Protein AF-A0A3K0PG43-F1 (afdb_monomer)

Mean predicted aligned error: 5.97 Å

Secondary structure (DSSP, 8-state):
-HHHHHHHHHHHHHHTTSS-GGGGGTT-EEEEEEE-TTS-EEEEEEEHHHHTT-TT--S------------HHHHHHSTTHHHHHHHHHHHHT-HHHHHHHHHHHHH--STTHHHHHHHHHHHHHHTT---S-HHHHTTS-HHHHHHHHHHHHTT-HHHHHHHHHHHHHHSGGGTTT----

Organism: Salmonella enterica (NCBI:txid28901)

Structure (mmCIF, N/CA/C/O backbone):
data_AF-A0A3K0PG43-F1
#
_entry.id   AF-A0A3K0PG43-F1
#
loop_
_atom_site.group_PDB
_atom_site.id
_atom_site.type_symbol
_atom_site.label_atom_id
_atom_site.label_alt_id
_atom_site.label_comp_id
_atom_site.label_asym_id
_atom_site.label_entity_id
_atom_site.label_seq_id
_atom_site.pdbx_PDB_ins_code
_atom_site.Cartn_x
_atom_site.Cartn_y
_atom_site.Cartn_z
_atom_site.occupancy
_atom_site.B_iso_or_equiv
_atom_site.auth_seq_id
_atom_site.auth_comp_id
_atom_site.auth_asym_id
_atom_site.auth_atom_id
_atom_site.pdbx_PDB_model_num
ATOM 1 N N . MET A 1 1 ? -6.433 -16.223 1.148 1.00 81.44 1 MET A N 1
ATOM 2 C CA . MET A 1 1 ? -6.537 -15.887 -0.292 1.00 81.44 1 MET A CA 1
ATOM 3 C C . MET A 1 1 ? -5.507 -14.834 -0.707 1.00 81.44 1 MET A C 1
ATOM 5 O O . MET A 1 1 ? -4.691 -15.149 -1.565 1.00 81.44 1 MET A O 1
ATOM 9 N N . TYR A 1 2 ? -5.459 -13.656 -0.064 1.00 90.44 2 TYR A N 1
ATOM 10 C CA . TYR A 1 2 ? -4.508 -12.584 -0.416 1.00 90.44 2 TYR A CA 1
ATOM 11 C C . TYR A 1 2 ? -3.033 -12.988 -0.428 1.00 90.44 2 TYR A C 1
ATOM 13 O O . TYR A 1 2 ? -2.360 -12.718 -1.410 1.00 90.44 2 TYR A O 1
ATOM 21 N N . GLN A 1 3 ? -2.526 -13.668 0.611 1.00 92.31 3 GLN A N 1
ATOM 22 C CA . GLN A 1 3 ? -1.099 -14.019 0.666 1.00 92.31 3 GLN A CA 1
ATOM 23 C C . GLN A 1 3 ? -0.665 -14.871 -0.534 1.00 92.31 3 GLN A C 1
ATOM 25 O O . GLN A 1 3 ? 0.388 -14.643 -1.121 1.00 92.31 3 GLN A O 1
ATOM 30 N N . ARG A 1 4 ? -1.499 -15.843 -0.928 1.00 90.62 4 ARG A N 1
ATOM 31 C CA . ARG A 1 4 ? -1.247 -16.681 -2.106 1.00 90.62 4 ARG A CA 1
ATOM 32 C C . ARG A 1 4 ? -1.271 -15.847 -3.387 1.00 90.62 4 ARG A C 1
ATOM 34 O O . ARG A 1 4 ? -0.338 -15.943 -4.173 1.00 90.62 4 ARG A O 1
ATOM 41 N N . TRP A 1 5 ? -2.292 -15.003 -3.552 1.00 90.81 5 TRP A N 1
ATOM 42 C CA . TRP A 1 5 ? -2.405 -14.086 -4.690 1.00 90.81 5 TRP A CA 1
ATOM 43 C C . TRP A 1 5 ? -1.173 -13.184 -4.825 1.00 90.81 5 TRP A C 1
ATOM 45 O O . TRP A 1 5 ? -0.583 -13.093 -5.902 1.00 90.81 5 TRP A O 1
ATOM 55 N N . LEU A 1 6 ? -0.760 -12.561 -3.720 1.00 93.62 6 LEU A N 1
ATOM 56 C CA . LEU A 1 6 ? 0.386 -11.666 -3.666 1.00 93.62 6 LEU A CA 1
ATOM 57 C C . LEU A 1 6 ? 1.684 -12.411 -3.980 1.00 93.62 6 LEU A C 1
ATOM 59 O O . LEU A 1 6 ? 2.482 -11.935 -4.784 1.00 93.62 6 LEU A O 1
ATOM 63 N N . ASN A 1 7 ? 1.878 -13.606 -3.416 1.00 93.56 7 ASN A N 1
ATOM 64 C CA . ASN A 1 7 ? 3.042 -14.444 -3.702 1.00 93.56 7 ASN A CA 1
ATOM 65 C C . ASN A 1 7 ? 3.140 -14.800 -5.189 1.00 93.56 7 ASN A C 1
ATOM 67 O O . ASN A 1 7 ? 4.222 -14.690 -5.768 1.00 93.56 7 ASN A O 1
ATOM 71 N N . ASP A 1 8 ? 2.030 -15.194 -5.815 1.00 93.62 8 ASP A N 1
ATOM 72 C CA . ASP A 1 8 ? 2.003 -15.556 -7.233 1.00 93.62 8 ASP A CA 1
ATOM 73 C C . ASP A 1 8 ? 2.345 -14.348 -8.124 1.00 93.62 8 ASP A C 1
ATOM 75 O O . ASP A 1 8 ? 3.203 -14.457 -9.004 1.00 93.62 8 ASP A O 1
ATOM 79 N N . HIS A 1 9 ? 1.790 -13.167 -7.837 1.00 92.94 9 HIS A N 1
ATOM 80 C CA . HIS A 1 9 ? 2.106 -11.943 -8.584 1.00 92.94 9 HIS A CA 1
ATOM 81 C C . HIS A 1 9 ? 3.526 -11.433 -8.339 1.00 92.94 9 HIS A C 1
ATOM 83 O O . HIS A 1 9 ? 4.174 -10.961 -9.271 1.00 92.94 9 HIS A O 1
ATOM 89 N N . THR A 1 10 ? 4.054 -11.580 -7.123 1.00 93.50 10 THR A N 1
ATOM 90 C CA . THR A 1 10 ? 5.457 -11.249 -6.821 1.00 93.50 10 THR A CA 1
ATOM 91 C C . THR A 1 10 ? 6.396 -12.124 -7.638 1.00 93.50 10 THR A C 1
ATOM 93 O O . THR A 1 10 ? 7.322 -11.623 -8.270 1.00 93.50 10 THR A O 1
ATOM 96 N N . ARG A 1 11 ? 6.129 -13.436 -7.696 1.00 94.69 11 ARG A N 1
ATOM 97 C CA . ARG A 1 11 ? 6.930 -14.377 -8.491 1.00 94.69 11 ARG A CA 1
ATOM 98 C C . ARG A 1 11 ? 6.916 -14.021 -9.975 1.00 94.69 11 ARG A C 1
ATOM 100 O O . ARG A 1 11 ? 7.959 -14.111 -10.617 1.00 94.69 11 ARG A O 1
ATOM 107 N N . LEU A 1 12 ? 5.766 -13.609 -10.513 1.00 94.25 12 LEU A N 1
ATOM 108 C CA . LEU A 1 12 ? 5.662 -13.142 -11.897 1.00 94.25 12 LEU A CA 1
ATOM 109 C C . LEU A 1 12 ? 6.438 -11.836 -12.116 1.00 94.25 12 LEU A C 1
ATOM 111 O O . LEU A 1 12 ? 7.244 -11.778 -13.039 1.00 94.25 12 LEU A O 1
ATOM 115 N N . ALA A 1 13 ? 6.268 -10.832 -11.250 1.00 91.75 13 ALA A N 1
ATOM 116 C CA . ALA A 1 13 ? 6.983 -9.557 -11.352 1.00 91.75 13 ALA A CA 1
ATOM 117 C C . ALA A 1 13 ? 8.509 -9.745 -11.312 1.00 91.75 13 ALA A C 1
ATOM 119 O O . ALA A 1 13 ? 9.225 -9.154 -12.115 1.00 91.75 13 ALA A O 1
ATOM 120 N N . VAL A 1 14 ? 9.004 -10.630 -10.440 1.00 93.25 14 VAL A N 1
ATOM 121 C CA . VAL A 1 14 ? 10.428 -10.995 -10.382 1.00 93.25 14 VAL A CA 1
ATOM 122 C C . VAL A 1 14 ? 10.880 -11.722 -11.645 1.00 93.25 14 VAL A C 1
ATOM 124 O O . VAL A 1 14 ? 11.952 -11.437 -12.172 1.00 93.25 14 VAL A O 1
ATOM 127 N N . ARG A 1 15 ? 10.075 -12.661 -12.156 1.00 93.62 15 ARG A N 1
ATOM 128 C CA . ARG A 1 15 ? 10.401 -13.416 -13.374 1.00 93.62 15 ARG A CA 1
ATOM 129 C C . ARG A 1 15 ? 10.535 -12.512 -14.601 1.00 93.62 15 ARG A C 1
ATOM 131 O O . ARG A 1 15 ? 11.370 -12.798 -15.451 1.00 93.62 15 ARG A O 1
ATOM 138 N N . TYR A 1 16 ? 9.726 -11.461 -14.685 1.00 91.81 16 TYR A N 1
ATOM 139 C CA . TYR A 1 16 ? 9.749 -10.496 -15.786 1.00 91.81 16 TYR A CA 1
ATOM 140 C C . TYR A 1 16 ? 10.667 -9.292 -15.534 1.00 91.81 16 TYR A C 1
ATOM 142 O O . TYR A 1 16 ? 10.647 -8.351 -16.315 1.00 91.81 16 TYR A O 1
ATOM 150 N N . GLY A 1 17 ? 11.462 -9.297 -14.458 1.00 90.69 17 GLY A N 1
ATOM 151 C CA . GLY A 1 17 ? 12.420 -8.226 -14.167 1.00 90.69 17 GLY A CA 1
ATOM 152 C C . GLY A 1 17 ? 11.803 -6.915 -13.669 1.00 90.69 17 GLY A C 1
ATOM 153 O O . GLY A 1 17 ? 12.538 -5.969 -13.426 1.00 90.69 17 GLY A O 1
ATOM 154 N N . ILE A 1 18 ? 10.485 -6.859 -13.456 1.00 90.19 18 ILE A N 1
ATOM 155 C CA . ILE A 1 18 ? 9.778 -5.682 -12.919 1.00 90.19 18 ILE A CA 1
ATOM 156 C C . ILE A 1 18 ? 10.200 -5.419 -11.465 1.00 90.19 18 ILE A C 1
ATOM 158 O O . ILE A 1 18 ? 10.332 -4.276 -11.038 1.00 90.19 18 ILE A O 1
ATOM 162 N N . SER A 1 19 ? 10.432 -6.494 -10.709 1.00 92.69 19 SER A N 1
ATOM 163 C CA . SER A 1 19 ? 10.719 -6.465 -9.276 1.00 92.69 19 SER A CA 1
ATOM 164 C C . SER A 1 19 ? 11.892 -7.384 -8.921 1.00 92.69 19 SER A C 1
ATOM 166 O O . SER A 1 19 ? 12.324 -8.215 -9.721 1.00 92.69 19 SER A O 1
ATOM 168 N N . THR A 1 20 ? 12.410 -7.274 -7.697 1.00 92.31 20 THR A N 1
ATOM 169 C CA . THR A 1 20 ? 13.477 -8.140 -7.182 1.00 92.31 20 THR A CA 1
ATOM 170 C C . THR A 1 20 ? 12.953 -9.175 -6.186 1.00 92.31 20 THR A C 1
ATOM 172 O O . THR A 1 20 ? 11.905 -9.017 -5.561 1.00 92.31 20 THR A O 1
ATOM 175 N N . ARG A 1 21 ? 13.735 -10.235 -5.945 1.00 91.31 21 ARG A N 1
ATOM 176 C CA . ARG A 1 21 ? 13.401 -11.250 -4.926 1.00 91.31 21 ARG A CA 1
ATOM 177 C C . ARG A 1 21 ? 13.251 -10.670 -3.516 1.00 91.31 21 ARG A C 1
ATOM 179 O O . ARG A 1 21 ? 12.569 -11.276 -2.695 1.00 91.31 21 ARG A O 1
ATOM 186 N N . LYS A 1 22 ? 13.875 -9.523 -3.226 1.00 92.06 22 LYS A N 1
ATOM 187 C CA . LYS A 1 22 ? 13.808 -8.892 -1.902 1.00 92.06 22 LYS A CA 1
ATOM 188 C C . LYS A 1 22 ? 12.400 -8.391 -1.572 1.00 92.06 22 LYS A C 1
ATOM 190 O O . LYS A 1 22 ? 12.020 -8.440 -0.409 1.00 92.06 22 LYS A O 1
ATOM 195 N N . THR A 1 23 ? 11.583 -8.056 -2.575 1.00 91.81 23 THR A N 1
ATOM 196 C CA . THR A 1 23 ? 10.202 -7.570 -2.394 1.00 91.81 23 THR A CA 1
ATOM 197 C C . THR A 1 23 ? 9.312 -8.526 -1.595 1.00 91.81 23 THR A C 1
ATOM 199 O O . THR A 1 23 ? 8.382 -8.084 -0.925 1.00 91.81 23 THR A O 1
ATOM 202 N N . HIS A 1 24 ? 9.628 -9.826 -1.563 1.00 89.88 24 HIS A N 1
ATOM 203 C CA . HIS A 1 24 ? 8.921 -10.795 -0.719 1.00 89.88 24 HIS A CA 1
ATOM 204 C C . HIS A 1 24 ? 8.869 -10.410 0.770 1.00 89.88 24 HIS A C 1
ATOM 206 O O . HIS A 1 24 ? 7.902 -10.758 1.444 1.00 89.88 24 HIS A O 1
ATOM 212 N N . GLN A 1 25 ? 9.857 -9.664 1.278 1.00 89.12 25 GLN A N 1
ATOM 213 C CA . GLN A 1 25 ? 9.881 -9.209 2.672 1.00 89.12 25 GLN A CA 1
ATOM 214 C C . GLN A 1 25 ? 8.739 -8.225 2.988 1.00 89.12 25 GLN A C 1
ATOM 216 O O . GLN A 1 25 ? 8.171 -8.278 4.075 1.00 89.12 25 GLN A O 1
ATOM 221 N N . TRP A 1 26 ? 8.340 -7.393 2.021 1.00 92.62 26 TRP A N 1
ATOM 222 C CA . TRP A 1 26 ? 7.211 -6.457 2.139 1.00 92.62 26 TRP A CA 1
ATOM 223 C C . TRP A 1 26 ? 5.867 -7.102 1.811 1.00 92.62 26 TRP A C 1
ATOM 225 O O . TRP A 1 26 ? 4.813 -6.601 2.190 1.00 92.62 26 TRP A O 1
ATOM 235 N N . HIS A 1 27 ? 5.893 -8.233 1.113 1.00 93.56 27 HIS A N 1
ATOM 236 C CA . HIS A 1 27 ? 4.705 -8.965 0.692 1.00 93.56 27 HIS A CA 1
ATOM 237 C C . HIS A 1 27 ? 4.294 -10.065 1.676 1.00 93.56 27 HIS A C 1
ATOM 239 O O . HIS A 1 27 ? 3.571 -10.988 1.309 1.00 93.56 27 HIS A O 1
ATOM 245 N N . THR A 1 28 ? 4.729 -9.966 2.930 1.00 93.69 28 THR A N 1
ATOM 246 C CA . THR A 1 28 ? 4.212 -10.790 4.025 1.00 93.69 28 THR A CA 1
ATOM 247 C C . THR A 1 28 ? 3.041 -10.063 4.674 1.00 93.69 28 THR A C 1
ATOM 249 O O . THR A 1 28 ? 3.191 -8.949 5.169 1.00 93.69 28 THR A O 1
ATOM 252 N N . LEU A 1 29 ? 1.864 -10.679 4.645 1.00 93.12 29 LEU A N 1
ATOM 253 C CA . LEU A 1 29 ? 0.640 -10.143 5.225 1.00 93.12 29 LEU A CA 1
ATOM 254 C C . LEU A 1 29 ? 0.375 -10.776 6.590 1.00 93.12 29 LEU A C 1
ATOM 256 O O . LEU A 1 29 ? 0.630 -11.959 6.809 1.00 93.12 29 LEU A O 1
ATOM 260 N N . THR A 1 30 ? -0.202 -9.986 7.479 1.00 92.00 30 THR A N 1
ATOM 261 C CA . THR A 1 30 ? -0.681 -10.390 8.800 1.00 92.00 30 THR A CA 1
ATOM 262 C C . THR A 1 30 ? -2.018 -9.707 9.082 1.00 92.00 30 THR A C 1
ATOM 264 O O . THR A 1 30 ? -2.513 -8.942 8.254 1.00 92.00 30 THR A O 1
ATOM 267 N N . THR A 1 31 ? -2.624 -9.984 10.227 1.00 90.56 31 THR A N 1
ATOM 268 C CA . THR A 1 31 ? -3.840 -9.319 10.695 1.00 90.56 31 THR A CA 1
ATOM 269 C C . THR A 1 31 ? -3.555 -8.483 11.933 1.00 90.56 31 THR A C 1
ATOM 271 O O . THR A 1 31 ? -2.713 -8.841 12.752 1.00 90.56 31 THR A O 1
ATOM 274 N N . THR A 1 32 ? -4.261 -7.366 12.074 1.00 88.81 32 THR A N 1
ATOM 275 C CA . THR A 1 32 ? -4.241 -6.538 13.284 1.00 88.81 32 THR A CA 1
ATOM 276 C C . THR A 1 32 ? -5.630 -5.978 13.553 1.00 88.81 32 THR A C 1
ATOM 278 O O . THR A 1 32 ? -6.369 -5.670 12.614 1.00 88.81 32 THR A O 1
ATOM 281 N N . GLY A 1 33 ? -5.985 -5.827 14.826 1.00 88.81 33 GLY A N 1
ATOM 282 C CA . GLY A 1 33 ? -7.155 -5.052 15.225 1.00 88.81 33 GLY A CA 1
ATOM 283 C C . GLY A 1 33 ? -6.913 -3.560 14.997 1.00 88.81 33 GLY A C 1
ATOM 284 O O . GLY A 1 33 ? -5.827 -3.058 15.290 1.00 88.81 33 GLY A O 1
ATOM 285 N N . ILE A 1 34 ? -7.916 -2.859 14.471 1.00 88.50 34 ILE A N 1
ATOM 286 C CA . ILE A 1 34 ? -7.947 -1.399 14.339 1.00 88.50 34 ILE A CA 1
ATOM 287 C C . ILE A 1 34 ? -9.299 -0.869 14.822 1.00 88.50 34 ILE A C 1
ATOM 289 O O . ILE A 1 34 ? -10.312 -1.572 14.771 1.00 88.50 34 ILE A O 1
ATOM 293 N N . THR A 1 35 ? -9.323 0.393 15.241 1.00 88.81 35 THR A N 1
ATOM 294 C CA . THR A 1 35 ? -10.561 1.118 15.543 1.00 88.81 35 THR A CA 1
ATOM 295 C C . THR A 1 35 ? -10.833 2.111 14.422 1.00 88.81 35 THR A C 1
ATOM 297 O O . THR A 1 35 ? -9.977 2.935 14.100 1.00 88.81 35 THR A O 1
ATOM 300 N N . LEU A 1 36 ? -12.012 2.019 13.811 1.00 88.00 36 LEU A N 1
ATOM 301 C CA . LEU A 1 36 ? -12.452 2.935 12.766 1.00 88.00 36 LEU A CA 1
ATOM 302 C C . LEU A 1 36 ? -12.934 4.271 13.343 1.00 88.00 36 LEU A C 1
ATOM 304 O O . LEU A 1 36 ? -13.253 4.365 14.528 1.00 88.00 36 LEU A O 1
ATOM 308 N N . ALA A 1 37 ? -13.020 5.304 12.500 1.00 85.19 37 ALA A N 1
ATOM 309 C CA . ALA A 1 37 ? -13.484 6.636 12.900 1.00 85.19 3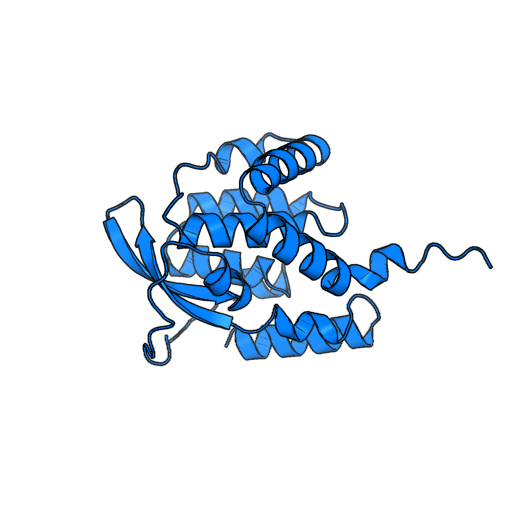7 ALA A CA 1
ATOM 310 C C . ALA A 1 37 ? -14.913 6.638 13.477 1.00 85.19 37 ALA A C 1
ATOM 312 O O . ALA A 1 37 ? -15.248 7.484 14.300 1.00 85.19 37 ALA A O 1
ATOM 313 N N . ASP A 1 38 ? -15.742 5.670 13.080 1.00 84.81 38 ASP A N 1
ATOM 314 C CA . ASP A 1 38 ? -17.092 5.455 13.617 1.00 84.81 38 ASP A CA 1
ATOM 315 C C . ASP A 1 38 ? -17.117 4.653 14.936 1.00 84.81 38 ASP A C 1
ATOM 317 O O . ASP A 1 38 ? -18.187 4.333 15.453 1.00 84.81 38 ASP A O 1
ATOM 321 N N . GLY A 1 39 ? -15.946 4.320 15.488 1.00 85.50 39 GLY A N 1
ATOM 322 C CA . GLY A 1 39 ? -15.782 3.570 16.730 1.00 85.50 39 GLY A CA 1
ATOM 323 C C . GLY A 1 39 ? -15.846 2.048 16.579 1.00 85.50 39 GLY A C 1
ATOM 324 O O . GLY A 1 39 ? -15.642 1.342 17.569 1.00 85.50 39 GLY A O 1
ATOM 325 N N . ARG A 1 40 ? -16.094 1.504 15.377 1.00 88.75 40 ARG A N 1
ATOM 326 C CA . ARG A 1 40 ? -16.092 0.049 15.156 1.00 88.75 40 ARG A CA 1
ATOM 327 C C . ARG A 1 40 ? -14.685 -0.525 15.317 1.00 88.75 40 ARG A C 1
ATOM 329 O O . ARG A 1 40 ? -13.743 -0.056 14.683 1.00 88.75 40 ARG A O 1
ATOM 336 N N . GLN A 1 41 ? -14.558 -1.594 16.101 1.00 89.75 41 GLN A N 1
ATOM 337 C CA . GLN A 1 41 ? -13.347 -2.416 16.129 1.00 89.75 41 GLN A CA 1
ATOM 338 C C . GLN A 1 41 ? -13.427 -3.479 15.037 1.00 89.75 41 GLN A C 1
ATOM 340 O O . GLN A 1 41 ? -14.411 -4.218 14.951 1.00 89.75 41 GLN A O 1
ATOM 345 N N . VAL A 1 42 ? -12.404 -3.546 14.192 1.00 90.06 42 VAL A N 1
ATOM 346 C CA . VAL A 1 42 ? -12.340 -4.484 13.069 1.00 90.06 42 VAL A CA 1
ATOM 347 C C . VAL A 1 42 ? -10.943 -5.079 12.956 1.00 90.06 42 VAL A C 1
ATOM 349 O O . VAL A 1 42 ? -9.949 -4.411 13.224 1.00 90.06 42 VAL A O 1
ATOM 352 N N . THR A 1 43 ? -10.853 -6.325 12.504 1.00 90.69 43 THR A N 1
ATOM 353 C CA . THR A 1 43 ? -9.575 -6.922 12.102 1.00 90.69 43 THR A CA 1
ATOM 354 C C . THR A 1 43 ? -9.286 -6.529 10.654 1.00 90.69 43 THR A C 1
ATOM 356 O O . THR A 1 43 ? -10.133 -6.734 9.778 1.00 90.69 43 THR A O 1
ATOM 359 N N . MET A 1 44 ? -8.102 -5.980 10.389 1.00 90.44 44 MET A N 1
ATOM 360 C CA . MET A 1 44 ? -7.609 -5.599 9.062 1.00 90.44 44 MET A CA 1
ATOM 361 C C . MET A 1 44 ? -6.431 -6.491 8.662 1.00 90.44 44 MET A C 1
ATOM 363 O O . MET A 1 44 ? -5.575 -6.795 9.494 1.00 90.44 44 MET A O 1
ATOM 367 N N . VAL A 1 45 ? -6.367 -6.906 7.395 1.00 92.69 45 VAL A N 1
ATOM 368 C CA . VAL A 1 45 ? -5.146 -7.490 6.826 1.00 92.69 45 VAL A CA 1
ATOM 369 C C . VAL A 1 45 ? -4.163 -6.358 6.545 1.00 92.69 45 VAL A C 1
ATOM 371 O O . VAL A 1 45 ? -4.570 -5.319 6.043 1.00 92.69 45 VAL A O 1
ATOM 374 N N . VAL A 1 46 ? -2.882 -6.533 6.862 1.00 92.31 46 VAL A N 1
ATOM 375 C CA . VAL A 1 46 ? -1.838 -5.507 6.710 1.00 92.31 46 VAL A CA 1
ATOM 376 C C . VAL A 1 46 ? -0.499 -6.130 6.296 1.00 92.31 46 VAL A C 1
ATOM 378 O O . VAL A 1 46 ? -0.235 -7.278 6.660 1.00 92.31 46 VAL A O 1
ATOM 381 N N . PRO A 1 47 ? 0.389 -5.416 5.581 1.00 94.50 47 PRO A N 1
ATOM 382 C CA . PRO A 1 47 ? 1.780 -5.810 5.423 1.00 94.50 47 PRO A CA 1
ATOM 383 C C . PRO A 1 47 ? 2.472 -5.802 6.783 1.00 94.50 47 PRO A C 1
ATOM 385 O O . PRO A 1 47 ? 2.427 -4.809 7.512 1.00 94.50 47 PRO A O 1
ATOM 388 N N . SER A 1 48 ? 3.153 -6.892 7.127 1.00 92.25 48 SER A N 1
ATOM 389 C CA . SER A 1 48 ? 3.830 -7.030 8.419 1.00 92.25 48 SER A CA 1
ATOM 390 C C . SER A 1 48 ? 4.905 -5.962 8.639 1.00 92.25 48 SER A C 1
ATOM 392 O O . SER A 1 48 ? 5.147 -5.564 9.775 1.00 92.25 48 SER A O 1
ATOM 394 N N . CYS A 1 49 ? 5.518 -5.455 7.564 1.00 91.69 49 CYS A N 1
ATOM 395 C CA . CYS A 1 49 ? 6.506 -4.377 7.625 1.00 91.69 49 CYS A CA 1
ATOM 396 C C . CYS A 1 49 ? 5.941 -3.050 8.158 1.00 91.69 49 CYS A C 1
ATOM 398 O O . CYS A 1 49 ? 6.708 -2.226 8.645 1.00 91.69 49 CYS A O 1
ATOM 400 N N . LEU A 1 50 ? 4.622 -2.832 8.098 1.00 92.50 50 LEU A N 1
ATOM 401 C CA . LEU A 1 50 ? 4.002 -1.628 8.654 1.00 92.50 50 LEU A CA 1
ATOM 402 C C . LEU A 1 50 ? 3.805 -1.721 10.166 1.00 92.50 50 LEU A C 1
ATOM 404 O O . LEU A 1 50 ? 3.761 -0.690 10.837 1.00 92.50 50 LEU A O 1
ATOM 408 N N . LEU A 1 51 ? 3.714 -2.933 10.721 1.00 89.50 51 LEU A N 1
ATOM 409 C CA . LEU A 1 51 ? 3.511 -3.115 12.157 1.00 89.50 51 LEU A CA 1
ATOM 410 C C . LEU A 1 51 ? 4.735 -2.695 12.971 1.00 89.50 51 LEU A C 1
ATOM 412 O O . LEU A 1 51 ? 4.580 -2.087 14.023 1.00 89.50 51 LEU A O 1
ATOM 416 N N . SER A 1 52 ? 5.947 -2.944 12.469 1.00 85.06 52 SER A N 1
ATOM 417 C CA . SER A 1 52 ? 7.191 -2.572 13.161 1.00 85.06 52 SER A CA 1
ATOM 418 C C . SER A 1 52 ? 7.403 -1.060 13.284 1.00 85.06 52 SER A C 1
ATOM 420 O O . SER A 1 52 ? 8.184 -0.616 14.123 1.00 85.06 52 SER A O 1
ATOM 422 N N . VAL A 1 53 ? 6.716 -0.269 12.457 1.00 88.75 53 VAL A N 1
ATOM 423 C CA . VAL A 1 53 ? 6.806 1.199 12.442 1.00 88.75 53 VAL A CA 1
ATOM 424 C C . VAL A 1 53 ? 5.533 1.879 12.956 1.00 88.75 53 VAL A C 1
ATOM 426 O O . VAL A 1 53 ? 5.476 3.110 13.008 1.00 88.75 53 VAL A O 1
ATOM 429 N N . SER A 1 54 ? 4.516 1.100 13.341 1.00 85.06 54 SER A N 1
ATOM 430 C CA . SER A 1 54 ? 3.229 1.603 13.830 1.00 85.06 54 SER A CA 1
ATOM 431 C C . SER A 1 54 ? 3.207 1.658 15.362 1.00 85.06 54 SER A C 1
ATOM 433 O O . SER A 1 54 ? 3.190 0.611 16.005 1.00 85.06 54 SER A O 1
ATOM 435 N N . PRO A 1 55 ? 3.161 2.853 15.980 1.00 75.44 55 PRO A N 1
ATOM 436 C CA . PRO A 1 55 ? 3.206 2.996 17.439 1.00 75.44 55 PRO A CA 1
ATOM 437 C C . PRO A 1 55 ? 1.961 2.466 18.168 1.00 75.44 55 PRO A C 1
ATOM 439 O O . PRO A 1 55 ? 1.997 2.266 19.379 1.00 75.44 55 PRO A O 1
ATOM 442 N N . THR A 1 56 ? 0.847 2.279 17.458 1.00 70.12 56 THR A N 1
ATOM 443 C CA . THR A 1 56 ? -0.458 1.923 18.043 1.00 70.12 56 THR A CA 1
ATOM 444 C C . THR A 1 56 ? -0.712 0.418 18.132 1.00 70.12 56 THR A C 1
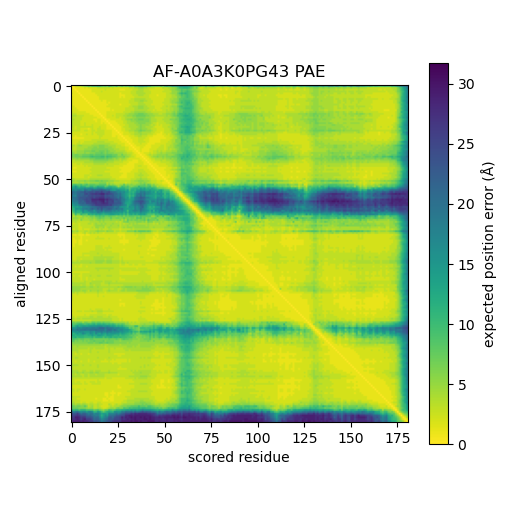ATOM 446 O O . THR A 1 56 ? -1.626 -0.003 18.843 1.00 70.12 56 THR A O 1
ATOM 449 N N . VAL A 1 57 ? 0.094 -0.406 17.456 1.00 65.88 57 VAL A N 1
ATOM 450 C CA . VAL A 1 57 ? -0.148 -1.850 17.363 1.00 65.88 57 VAL A CA 1
ATOM 451 C C . VAL A 1 57 ? 0.542 -2.575 18.516 1.00 65.88 57 VAL A C 1
ATOM 453 O O . VAL A 1 57 ? 1.767 -2.649 18.587 1.00 65.88 57 VAL A O 1
ATOM 456 N N . ARG A 1 58 ? -0.255 -3.124 19.439 1.00 53.09 58 ARG A N 1
ATOM 457 C CA . ARG A 1 58 ? 0.216 -3.986 20.533 1.00 53.09 58 ARG A CA 1
ATOM 458 C C . ARG A 1 58 ? 0.221 -5.441 20.082 1.00 53.09 58 ARG A C 1
ATOM 460 O O . ARG A 1 58 ? -0.808 -6.087 20.195 1.00 53.09 58 ARG A O 1
ATOM 467 N N . GLU A 1 59 ? 1.388 -5.901 19.632 1.00 53.84 59 GLU A N 1
ATOM 468 C CA . GLU A 1 59 ? 1.716 -7.267 19.186 1.00 53.84 59 GLU A CA 1
ATOM 469 C C . GLU A 1 59 ? 0.783 -7.874 18.111 1.00 53.84 59 GLU A C 1
ATOM 471 O O . GLU A 1 59 ? -0.424 -7.645 18.091 1.00 53.84 59 GLU A O 1
ATOM 476 N N . PRO A 1 60 ? 1.313 -8.666 17.163 1.00 51.72 60 PRO A N 1
ATOM 477 C CA . PRO A 1 60 ? 0.471 -9.377 16.211 1.00 51.72 60 PRO A CA 1
ATOM 478 C C . PRO A 1 60 ? -0.368 -10.413 16.971 1.00 51.72 60 PRO A C 1
ATOM 480 O O . PRO A 1 60 ? 0.119 -11.481 17.340 1.00 51.72 60 PRO A O 1
ATOM 483 N N . GLY A 1 61 ? -1.634 -10.089 17.231 1.00 47.03 61 GLY A N 1
ATOM 484 C CA . GLY A 1 61 ? -2.584 -11.040 17.786 1.00 47.03 61 GLY A CA 1
ATOM 485 C C . GLY A 1 61 ? -2.669 -12.259 16.873 1.00 47.03 61 GLY A C 1
ATOM 486 O O . GLY A 1 61 ? -2.874 -12.123 15.666 1.00 47.03 61 GLY A O 1
ATOM 487 N N . ASN A 1 62 ? -2.522 -13.454 17.451 1.00 47.31 62 ASN A N 1
ATOM 488 C CA . ASN A 1 62 ? -2.824 -14.739 16.814 1.00 47.31 62 ASN A CA 1
ATOM 489 C C . ASN A 1 62 ? -4.350 -14.877 16.631 1.00 47.31 62 ASN A C 1
ATOM 491 O O . ASN A 1 62 ? -4.983 -15.797 17.147 1.00 47.31 62 ASN A O 1
ATOM 495 N N . GLU A 1 63 ? -4.965 -13.886 15.990 1.00 48.47 63 GLU A N 1
ATOM 496 C CA . GLU A 1 63 ? -6.384 -13.860 15.691 1.00 48.47 63 GLU A CA 1
ATOM 497 C C . GLU A 1 63 ? -6.599 -14.739 14.466 1.00 48.47 63 GLU A C 1
ATOM 499 O O . GLU A 1 63 ? -5.974 -14.553 13.421 1.00 48.47 63 GLU A O 1
ATOM 504 N N . GLY A 1 64 ? -7.416 -15.774 14.659 1.00 48.25 64 GLY A N 1
ATOM 505 C CA . GLY A 1 64 ? -7.594 -16.875 13.726 1.00 48.25 64 GLY A CA 1
ATOM 506 C C . GLY A 1 64 ? -7.892 -16.437 12.296 1.00 48.25 64 GLY A C 1
ATOM 507 O O . GLY A 1 64 ? -8.309 -15.316 12.027 1.00 48.25 64 GLY A O 1
ATOM 508 N N . THR A 1 65 ? -7.692 -17.376 11.370 1.00 46.09 65 THR A N 1
ATOM 509 C CA . THR A 1 65 ? -7.950 -17.242 9.933 1.00 46.09 65 THR A CA 1
ATOM 510 C C . THR A 1 65 ? -9.199 -16.413 9.643 1.00 46.09 65 THR A C 1
ATOM 512 O O . THR A 1 65 ? -10.317 -16.930 9.657 1.00 46.09 65 THR A O 1
ATOM 515 N N . VAL A 1 66 ? -9.006 -15.125 9.348 1.00 52.59 66 VAL A N 1
ATOM 516 C CA . VAL A 1 66 ? -10.074 -14.272 8.836 1.00 52.59 66 VAL A CA 1
ATOM 517 C C . VAL A 1 66 ? -10.520 -14.904 7.522 1.00 52.59 66 VAL A C 1
ATOM 519 O O . VAL A 1 66 ? -9.716 -15.100 6.604 1.00 52.59 66 VAL A O 1
ATOM 522 N N . SER A 1 67 ? -11.801 -15.263 7.434 1.00 51.12 67 SER A N 1
ATOM 523 C CA . SER A 1 67 ? -12.416 -15.692 6.180 1.00 51.12 67 SER A CA 1
ATOM 524 C C . SER A 1 67 ? -12.545 -14.473 5.271 1.00 51.12 67 SER A C 1
ATOM 526 O O . SER A 1 67 ? -13.586 -13.827 5.189 1.00 51.12 67 SER A O 1
ATOM 528 N N . VAL A 1 68 ? -11.436 -14.117 4.633 1.00 62.12 68 VAL A N 1
ATOM 529 C CA . VAL A 1 68 ? -11.351 -13.001 3.700 1.00 62.12 68 VAL A CA 1
ATOM 530 C C . VAL A 1 68 ? -11.963 -13.442 2.372 1.00 62.12 68 VAL A C 1
ATOM 532 O O . VAL A 1 68 ? -11.305 -14.106 1.566 1.00 62.12 68 VAL A O 1
ATOM 535 N N . LEU A 1 69 ? -13.217 -13.058 2.136 1.00 65.56 69 LEU A N 1
ATOM 536 C CA . LEU A 1 69 ? -13.754 -12.943 0.782 1.00 65.56 69 LEU A CA 1
ATOM 537 C C . LEU A 1 69 ? -13.085 -11.729 0.137 1.00 65.56 69 LEU A C 1
ATOM 539 O O . LEU A 1 69 ? -13.431 -10.590 0.432 1.00 65.56 69 LEU A O 1
ATOM 543 N N . ALA A 1 70 ? -12.056 -11.995 -0.664 1.00 75.75 70 ALA A N 1
ATOM 544 C CA . ALA A 1 70 ? -11.349 -10.972 -1.416 1.00 75.75 70 ALA A CA 1
ATOM 545 C C . ALA A 1 70 ? -12.198 -10.496 -2.599 1.00 75.75 70 ALA A C 1
ATOM 547 O O . ALA A 1 70 ? -12.769 -11.325 -3.313 1.00 75.75 70 ALA A O 1
ATOM 548 N N . ASP A 1 71 ? -12.204 -9.190 -2.855 1.00 83.88 71 ASP A N 1
ATOM 549 C CA . ASP A 1 71 ? -12.740 -8.641 -4.089 1.00 83.88 71 ASP A CA 1
ATOM 550 C C . ASP A 1 71 ? -11.793 -8.956 -5.254 1.00 83.88 71 ASP A C 1
ATOM 552 O O . ASP A 1 71 ? -10.654 -8.488 -5.335 1.00 83.88 71 ASP A O 1
ATOM 556 N N . ILE A 1 72 ? -12.254 -9.812 -6.164 1.00 84.06 72 ILE A N 1
ATOM 557 C CA . ILE A 1 72 ? -11.434 -10.290 -7.281 1.00 84.06 72 ILE A CA 1
ATOM 558 C C . ILE A 1 72 ? -11.220 -9.175 -8.317 1.00 84.06 72 ILE A C 1
ATOM 560 O O . ILE A 1 72 ? -10.199 -9.187 -9.009 1.00 84.06 72 ILE A O 1
ATOM 564 N N . SER A 1 73 ? -12.139 -8.211 -8.434 1.00 83.62 73 SER A N 1
ATOM 565 C CA . SER A 1 73 ? -12.008 -7.067 -9.347 1.00 83.62 73 SER A CA 1
ATOM 566 C C . SER A 1 73 ? -10.819 -6.187 -8.980 1.00 83.62 73 SER A C 1
ATOM 568 O O . SER A 1 73 ? -9.946 -5.989 -9.828 1.00 83.62 73 SER A O 1
ATOM 570 N N . SER A 1 74 ? -10.728 -5.736 -7.725 1.00 85.88 74 SER A N 1
ATOM 571 C CA . SER A 1 74 ? -9.615 -4.917 -7.236 1.00 85.88 74 SER A CA 1
ATOM 572 C C . SER A 1 74 ? -8.280 -5.637 -7.403 1.00 85.88 74 SER A C 1
ATOM 574 O O . SER A 1 74 ? -7.311 -5.051 -7.886 1.00 85.88 74 SER A O 1
ATOM 576 N N . LEU A 1 75 ? -8.237 -6.931 -7.069 1.00 87.75 75 LEU A N 1
ATOM 577 C CA . LEU A 1 75 ? -7.028 -7.742 -7.206 1.00 87.75 75 LEU A CA 1
ATOM 578 C C . LEU A 1 75 ? -6.576 -7.885 -8.665 1.00 87.75 75 LEU A C 1
ATOM 580 O O . LEU A 1 75 ? -5.379 -7.848 -8.937 1.00 87.75 75 LEU A O 1
ATOM 584 N N . ARG A 1 76 ? -7.508 -8.032 -9.614 1.00 87.06 76 ARG A N 1
ATOM 585 C CA . ARG A 1 76 ? -7.180 -8.108 -11.047 1.00 87.06 76 ARG A CA 1
ATOM 586 C C . ARG A 1 76 ? -6.728 -6.768 -11.617 1.00 87.06 76 ARG A C 1
ATOM 588 O O . ARG A 1 76 ? -5.814 -6.756 -12.435 1.00 87.06 76 ARG A O 1
ATOM 595 N N . ALA A 1 77 ? -7.361 -5.669 -11.209 1.00 88.75 77 ALA A N 1
ATOM 596 C CA . ALA A 1 77 ? -6.988 -4.328 -11.653 1.00 88.75 77 ALA A CA 1
ATOM 597 C C . ALA A 1 77 ? -5.613 -3.911 -11.105 1.00 88.75 77 ALA A C 1
ATOM 599 O O . ALA A 1 77 ? -4.829 -3.278 -11.813 1.00 88.75 77 ALA A O 1
ATOM 600 N N . TYR A 1 78 ? -5.300 -4.320 -9.871 1.00 91.00 78 TYR A N 1
ATOM 601 C CA . TYR A 1 78 ? -4.076 -3.955 -9.167 1.00 91.00 78 TYR A CA 1
ATOM 602 C C . TYR A 1 78 ? -3.434 -5.189 -8.499 1.00 91.00 78 TYR A C 1
ATOM 604 O O . TYR A 1 78 ? -3.728 -5.507 -7.348 1.00 91.00 78 TYR A O 1
ATOM 612 N N . PRO A 1 79 ? -2.516 -5.893 -9.184 1.00 83.06 79 PRO A N 1
ATOM 613 C CA . PRO A 1 79 ? -2.082 -7.242 -8.797 1.00 83.06 79 PRO A CA 1
ATOM 614 C C . PRO A 1 79 ? -1.244 -7.362 -7.511 1.00 83.06 79 PRO A C 1
ATOM 616 O O . PRO A 1 79 ? -0.967 -8.481 -7.075 1.00 83.06 79 PRO A O 1
ATOM 619 N N . GLN A 1 80 ? -0.818 -6.253 -6.904 1.00 91.88 80 GLN A N 1
ATOM 620 C CA . GLN A 1 80 ? 0.033 -6.240 -5.705 1.00 91.88 80 GLN A CA 1
ATOM 621 C C . GLN A 1 80 ? -0.684 -5.614 -4.494 1.00 91.88 80 GLN A C 1
ATOM 623 O O . GLN A 1 80 ? -1.912 -5.646 -4.408 1.00 91.88 80 GLN A O 1
ATOM 628 N N . LEU A 1 81 ? 0.071 -5.051 -3.541 1.00 95.56 81 LEU A N 1
ATOM 629 C CA . LEU A 1 81 ? -0.466 -4.383 -2.351 1.00 95.56 81 LEU A CA 1
ATOM 630 C C . LEU A 1 81 ? -1.601 -3.378 -2.636 1.00 95.56 81 LEU A C 1
ATOM 632 O O . LEU A 1 81 ? -2.554 -3.389 -1.855 1.00 95.56 81 LEU A O 1
ATOM 636 N N . PRO A 1 82 ? -1.590 -2.582 -3.730 1.00 95.38 82 PRO A N 1
ATOM 637 C CA . PRO A 1 82 ? -2.672 -1.631 -3.986 1.00 95.38 82 PRO A CA 1
ATOM 638 C C . PRO A 1 82 ? -4.048 -2.303 -4.130 1.00 95.38 82 PRO A C 1
ATOM 640 O O . PRO A 1 82 ? -5.028 -1.824 -3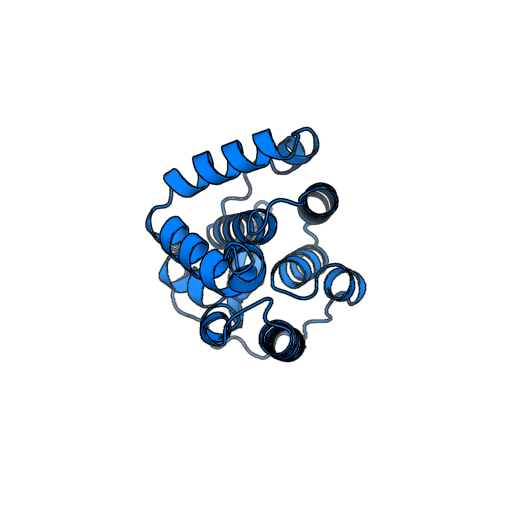.564 1.00 95.38 82 PRO A O 1
ATOM 643 N N . GLY A 1 83 ? -4.142 -3.451 -4.812 1.00 94.81 83 GLY A N 1
ATOM 644 C CA . GLY A 1 83 ? -5.420 -4.158 -4.969 1.00 94.81 83 GLY A CA 1
ATOM 645 C C . GLY A 1 83 ? -5.885 -4.852 -3.699 1.00 94.81 83 GLY A C 1
ATOM 646 O O . GLY A 1 83 ? -7.086 -4.973 -3.470 1.00 94.81 83 GLY A O 1
ATOM 647 N N . ILE A 1 84 ? -4.948 -5.275 -2.846 1.00 95.44 84 ILE A N 1
ATOM 648 C CA . ILE A 1 84 ? -5.282 -5.838 -1.533 1.00 95.44 84 ILE A CA 1
ATOM 649 C C . ILE A 1 84 ? -5.837 -4.742 -0.627 1.00 95.44 84 ILE A C 1
ATOM 651 O O . ILE A 1 84 ? -6.852 -4.974 0.019 1.00 95.44 84 ILE A O 1
ATOM 655 N N . LEU A 1 85 ? -5.235 -3.548 -0.624 1.00 95.25 85 LEU A N 1
ATOM 656 C CA . LEU A 1 85 ? -5.756 -2.402 0.121 1.00 95.25 85 LEU A CA 1
ATOM 657 C C . LEU A 1 85 ? -7.178 -2.034 -0.333 1.00 95.25 85 LEU A C 1
ATOM 659 O O . LEU A 1 85 ? -8.053 -1.861 0.512 1.00 95.25 85 LEU A O 1
ATOM 663 N N . LEU A 1 86 ? -7.436 -1.965 -1.644 1.00 94.81 86 LEU A N 1
ATOM 664 C CA . LEU A 1 86 ? -8.780 -1.690 -2.174 1.00 94.81 86 LEU A CA 1
ATOM 665 C C . LEU A 1 86 ? -9.791 -2.773 -1.772 1.00 94.81 86 LEU A C 1
ATOM 667 O O . LEU A 1 86 ? -10.873 -2.460 -1.280 1.00 94.81 86 LEU A O 1
ATOM 671 N N . SER A 1 87 ? -9.412 -4.046 -1.891 1.00 94.25 87 SER A N 1
ATOM 672 C CA . SER A 1 87 ? -10.246 -5.170 -1.456 1.00 94.25 87 SER A CA 1
ATOM 673 C C . SER A 1 87 ? -10.528 -5.130 0.055 1.00 94.25 87 SER A C 1
ATOM 675 O O . SER A 1 87 ? -11.633 -5.446 0.496 1.00 94.25 87 SER A O 1
ATOM 677 N N . GLU A 1 88 ? -9.559 -4.698 0.867 1.00 93.38 88 GLU A N 1
ATOM 678 C CA . GLU A 1 88 ? -9.761 -4.467 2.300 1.00 93.38 88 GLU A CA 1
ATOM 679 C C . GLU A 1 88 ? -10.698 -3.290 2.580 1.00 93.38 88 GLU A C 1
ATOM 681 O O . GLU A 1 88 ? -11.522 -3.390 3.490 1.00 93.38 88 GLU A O 1
ATOM 686 N N . CYS A 1 89 ? -10.640 -2.217 1.787 1.00 92.56 89 CYS A N 1
ATOM 687 C CA . CYS A 1 89 ? -11.587 -1.108 1.900 1.00 92.56 89 CYS A CA 1
ATOM 688 C C . CYS A 1 89 ? -13.024 -1.589 1.656 1.00 92.56 89 CYS A C 1
ATOM 690 O O . CYS A 1 89 ? -13.901 -1.291 2.465 1.00 92.56 89 CYS A O 1
ATOM 692 N N . ILE A 1 90 ? -13.255 -2.411 0.626 1.00 92.00 90 ILE A N 1
ATOM 693 C CA . ILE A 1 90 ? -14.571 -3.019 0.357 1.00 92.00 90 ILE A CA 1
ATOM 694 C C . ILE A 1 90 ? -15.008 -3.899 1.535 1.00 92.00 90 ILE A C 1
ATOM 696 O O . ILE A 1 90 ? -16.111 -3.746 2.065 1.00 92.00 90 ILE A O 1
ATOM 700 N N . ARG A 1 91 ? -14.134 -4.803 2.000 1.00 92.06 91 ARG A N 1
ATOM 701 C CA . ARG A 1 91 ? -14.448 -5.727 3.103 1.00 92.06 91 ARG A CA 1
ATOM 702 C C . ARG A 1 91 ? -14.826 -4.991 4.392 1.00 92.06 91 ARG A C 1
ATOM 704 O O . ARG A 1 91 ? -15.707 -5.446 5.122 1.00 92.06 91 ARG A O 1
ATOM 711 N N . LEU A 1 92 ? -14.160 -3.873 4.677 1.00 90.69 92 LEU A N 1
ATOM 712 C CA . LEU A 1 92 ? -14.383 -3.055 5.871 1.00 90.69 92 LEU A CA 1
ATOM 713 C C . LEU A 1 92 ? -15.479 -1.989 5.699 1.00 90.69 92 LEU A C 1
ATOM 715 O O . LEU A 1 92 ? -15.835 -1.329 6.680 1.00 90.69 92 LEU A O 1
ATOM 719 N N . ARG A 1 93 ? -16.068 -1.873 4.498 1.00 90.81 93 ARG A N 1
ATOM 720 C CA . ARG A 1 93 ? -17.057 -0.845 4.126 1.00 90.81 93 ARG A CA 1
ATOM 721 C C . ARG A 1 93 ? -16.507 0.575 4.277 1.00 90.81 93 ARG A C 1
ATOM 723 O O . ARG A 1 93 ? -17.112 1.429 4.920 1.00 90.81 93 ARG A O 1
ATOM 730 N N . LEU A 1 94 ? -15.314 0.793 3.734 1.00 90.00 94 LEU A N 1
ATOM 731 C CA . LEU A 1 94 ? -14.640 2.087 3.636 1.00 90.00 94 LEU A CA 1
ATOM 732 C C . LEU A 1 94 ? -14.828 2.660 2.223 1.00 90.00 94 LEU A C 1
ATOM 734 O O . LEU A 1 94 ? -13.854 2.979 1.544 1.00 90.00 94 LEU A O 1
ATOM 738 N N . ASP A 1 95 ? -16.079 2.759 1.773 1.00 89.06 95 ASP A N 1
ATOM 739 C CA . ASP A 1 95 ? -16.429 3.021 0.367 1.00 89.06 95 ASP A CA 1
ATOM 740 C C . ASP A 1 95 ? -15.826 4.340 -0.148 1.00 89.06 95 ASP A C 1
ATOM 742 O O . ASP A 1 95 ? -15.185 4.376 -1.193 1.00 89.06 95 ASP A O 1
ATOM 746 N N . GLY A 1 96 ? -15.894 5.413 0.648 1.00 87.88 96 GLY A N 1
ATOM 747 C CA . GLY A 1 96 ? -15.306 6.702 0.264 1.00 87.88 96 GLY A CA 1
ATOM 748 C C . GLY A 1 96 ? -13.777 6.681 0.119 1.00 87.88 96 GLY A C 1
ATOM 749 O O . GLY A 1 96 ? -13.231 7.435 -0.685 1.00 87.88 96 GLY A O 1
ATOM 750 N N . LEU A 1 97 ? -13.080 5.822 0.873 1.00 90.06 97 LEU A N 1
ATOM 751 C CA . LEU A 1 97 ? -11.636 5.627 0.714 1.00 90.06 97 LEU A CA 1
ATOM 752 C C . LEU A 1 97 ? -11.338 4.759 -0.509 1.00 90.06 97 LEU A C 1
ATOM 754 O O . LEU A 1 97 ? -10.423 5.081 -1.263 1.00 90.06 97 LEU A O 1
ATOM 758 N N . HIS A 1 98 ? -12.113 3.689 -0.706 1.00 92.19 98 HIS A N 1
ATOM 759 C CA . HIS A 1 98 ? -12.014 2.836 -1.885 1.00 92.19 98 HIS A CA 1
ATOM 760 C C . HIS A 1 98 ? -12.123 3.669 -3.167 1.00 92.19 98 HIS A C 1
ATOM 762 O O . HIS A 1 98 ? -11.199 3.657 -3.977 1.00 92.19 98 HIS A O 1
ATOM 768 N N . ASP A 1 99 ? -13.201 4.440 -3.307 1.00 91.06 99 ASP A N 1
ATOM 769 C CA . ASP A 1 99 ? -13.495 5.193 -4.527 1.00 91.06 99 ASP A CA 1
ATOM 770 C C . ASP A 1 99 ? -12.433 6.266 -4.793 1.00 91.06 99 ASP A C 1
ATOM 772 O O . ASP A 1 99 ? -11.960 6.426 -5.921 1.00 91.06 99 ASP A O 1
ATOM 776 N N . GLY A 1 100 ? -11.992 6.958 -3.735 1.00 92.06 100 GLY A N 1
ATOM 777 C CA . GLY A 1 100 ? -10.920 7.946 -3.827 1.00 92.06 100 GLY A CA 1
ATOM 778 C C . GLY A 1 100 ? -9.593 7.330 -4.278 1.00 92.06 100 GLY A C 1
ATOM 779 O O . GLY A 1 100 ? -8.957 7.838 -5.203 1.00 92.06 100 GLY A O 1
ATOM 780 N N . LEU A 1 101 ? -9.184 6.213 -3.669 1.00 93.31 101 LEU A N 1
ATOM 781 C CA . LEU A 1 101 ? -7.946 5.523 -4.036 1.00 93.31 101 LEU A CA 1
ATOM 782 C C . LEU A 1 101 ? -8.015 4.914 -5.429 1.00 93.31 101 LEU A C 1
ATOM 784 O O . LEU A 1 101 ? -7.052 5.035 -6.183 1.00 93.31 101 LEU A O 1
ATOM 788 N N . GLU A 1 102 ? -9.133 4.290 -5.796 1.00 93.75 102 GLU A N 1
ATOM 789 C CA . GLU A 1 102 ? -9.308 3.720 -7.126 1.00 93.75 102 GLU A CA 1
ATOM 790 C C . GLU A 1 102 ? -9.193 4.811 -8.194 1.00 93.75 102 GLU A C 1
ATOM 792 O O . GLU A 1 102 ? -8.468 4.637 -9.178 1.00 93.75 102 GLU A O 1
ATOM 797 N N . GLN A 1 103 ? -9.845 5.958 -7.990 1.00 93.31 103 GLN A N 1
ATOM 798 C CA . GLN A 1 103 ? -9.768 7.073 -8.925 1.00 93.31 103 GLN A CA 1
ATOM 799 C C . GLN A 1 103 ? -8.342 7.618 -9.050 1.00 93.31 103 GLN A C 1
ATOM 801 O O . GLN A 1 103 ? -7.877 7.822 -10.174 1.00 93.31 103 GLN A O 1
ATOM 806 N N . VAL A 1 104 ? -7.633 7.788 -7.929 1.00 94.25 104 VAL A N 1
ATOM 807 C CA . VAL A 1 104 ? -6.233 8.235 -7.932 1.00 94.25 104 VAL A CA 1
ATOM 808 C C . VAL A 1 104 ? -5.340 7.224 -8.653 1.00 94.25 104 VAL A C 1
ATOM 810 O O . VAL A 1 104 ? -4.645 7.563 -9.611 1.00 94.25 104 VAL A O 1
ATOM 813 N N . PHE A 1 105 ? -5.412 5.944 -8.285 1.00 94.94 105 PHE A N 1
ATOM 814 C CA . PHE A 1 105 ? -4.561 4.889 -8.840 1.00 94.94 105 PHE A CA 1
ATOM 815 C C . PHE A 1 105 ? -4.666 4.731 -10.360 1.00 94.94 105 PHE A C 1
ATOM 817 O O . PHE A 1 105 ? -3.681 4.314 -10.984 1.00 94.94 105 PHE A O 1
ATOM 824 N N . ARG A 1 106 ? -5.817 5.072 -10.957 1.00 93.12 106 ARG A N 1
ATOM 825 C CA . ARG A 1 106 ? -6.052 4.999 -12.408 1.00 93.12 106 ARG A CA 1
ATOM 826 C C . ARG A 1 106 ? -5.176 5.951 -13.216 1.00 93.12 106 ARG A C 1
ATOM 828 O O . ARG A 1 106 ? -4.824 5.606 -14.347 1.00 93.12 106 ARG A O 1
ATOM 835 N N . TYR A 1 107 ? -4.853 7.128 -12.679 1.00 93.50 107 TYR A N 1
ATOM 836 C CA . TYR A 1 107 ? -4.049 8.120 -13.399 1.00 93.50 107 TYR A CA 1
ATOM 837 C C . TYR A 1 107 ? -2.589 8.187 -12.948 1.00 93.50 107 TYR A C 1
ATOM 839 O O . TYR A 1 107 ? -1.797 8.767 -13.681 1.00 93.50 107 TYR A O 1
ATOM 847 N N . LEU A 1 108 ? -2.209 7.559 -11.828 1.00 94.19 108 LEU A N 1
ATOM 848 C CA . LEU A 1 108 ? -0.799 7.453 -11.433 1.00 94.19 108 LEU A CA 1
ATOM 849 C C . LEU A 1 108 ? -0.010 6.545 -12.397 1.00 94.19 108 LEU A C 1
ATOM 851 O O . LEU A 1 108 ? -0.331 5.364 -12.585 1.00 94.19 108 LEU A O 1
ATOM 855 N N . ARG A 1 109 ? 1.031 7.113 -13.001 1.00 91.19 109 ARG A N 1
ATOM 856 C CA . ARG A 1 109 ? 1.990 6.517 -13.939 1.00 91.19 109 ARG A CA 1
ATOM 857 C C . ARG A 1 109 ? 3.423 6.546 -13.414 1.00 91.19 109 ARG A C 1
ATOM 859 O O . ARG A 1 109 ? 4.203 5.693 -13.828 1.00 91.19 109 ARG A O 1
ATOM 866 N N . GLU A 1 110 ? 3.759 7.482 -12.531 1.00 92.06 110 GLU A N 1
ATOM 867 C CA . GLU A 1 110 ? 5.069 7.597 -11.898 1.00 92.06 110 GLU A CA 1
ATOM 868 C C . GLU A 1 110 ? 5.415 6.284 -11.166 1.00 92.06 110 GLU A C 1
ATOM 870 O O . GLU A 1 110 ? 4.648 5.846 -10.295 1.00 92.06 110 GLU A O 1
ATOM 875 N N . PRO A 1 111 ? 6.542 5.628 -11.511 1.00 90.12 111 PRO A N 1
ATOM 876 C CA . PRO A 1 111 ? 6.951 4.390 -10.860 1.00 90.12 111 PRO A CA 1
ATOM 877 C C . PRO A 1 111 ? 7.093 4.582 -9.351 1.00 90.12 111 PRO A C 1
ATOM 879 O O . PRO A 1 111 ? 7.796 5.482 -8.900 1.00 90.12 111 PRO A O 1
ATOM 882 N N . GLY A 1 112 ? 6.444 3.728 -8.562 1.00 93.81 112 GLY A N 1
ATOM 883 C CA . GLY A 1 112 ? 6.553 3.770 -7.109 1.00 93.81 112 GLY A CA 1
ATOM 884 C C . GLY A 1 112 ? 5.597 4.729 -6.409 1.00 93.81 112 GLY A C 1
ATOM 885 O O . GLY A 1 112 ? 5.414 4.609 -5.196 1.00 93.81 112 GLY A O 1
ATOM 886 N N . LEU A 1 113 ? 4.954 5.662 -7.118 1.00 95.88 113 LEU A N 1
ATOM 887 C CA . LEU A 1 113 ? 4.039 6.610 -6.479 1.00 95.88 113 LEU A CA 1
ATOM 888 C C . LEU A 1 113 ? 2.767 5.911 -5.981 1.00 95.88 113 LEU A C 1
ATOM 890 O O . LEU A 1 113 ? 2.303 6.176 -4.870 1.00 95.88 113 LEU A O 1
ATOM 894 N N . ARG A 1 114 ? 2.235 4.961 -6.760 1.00 95.94 114 ARG A N 1
ATOM 895 C CA . ARG A 1 114 ? 1.082 4.145 -6.344 1.00 95.94 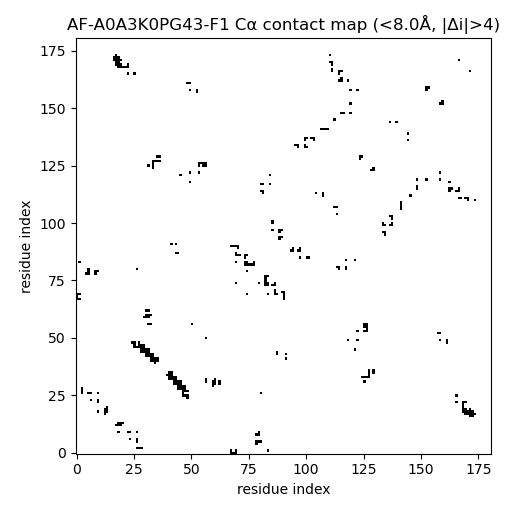114 ARG A CA 1
ATOM 896 C C . ARG A 1 114 ? 1.429 3.289 -5.127 1.00 95.94 114 ARG A C 1
ATOM 898 O O . ARG A 1 114 ? 0.640 3.193 -4.188 1.00 95.94 114 ARG A O 1
ATOM 905 N N . GLU A 1 115 ? 2.603 2.676 -5.139 1.00 96.12 115 GLU A N 1
ATOM 906 C CA . GLU A 1 115 ? 3.146 1.843 -4.070 1.00 96.12 115 GLU A CA 1
ATOM 907 C C . GLU A 1 115 ? 3.342 2.658 -2.783 1.00 96.12 115 GLU A C 1
ATOM 909 O O . GLU A 1 115 ? 2.916 2.234 -1.706 1.00 96.12 115 GLU A O 1
ATOM 914 N N . SER A 1 116 ? 3.899 3.864 -2.912 1.00 97.19 116 SER A N 1
ATOM 915 C CA . SER A 1 116 ? 4.097 4.807 -1.809 1.00 97.19 116 SER A CA 1
ATOM 916 C C . SER A 1 116 ? 2.775 5.241 -1.190 1.00 97.19 116 SER A C 1
ATOM 918 O O . SER A 1 116 ? 2.602 5.148 0.027 1.00 97.19 116 SER A O 1
ATOM 920 N N . LEU A 1 117 ? 1.820 5.662 -2.027 1.00 96.19 117 LEU A N 1
ATOM 921 C CA . LEU A 1 117 ? 0.489 6.058 -1.579 1.00 96.19 117 LEU A CA 1
ATOM 922 C C . LEU A 1 117 ? -0.222 4.892 -0.882 1.00 96.19 117 LEU A C 1
ATOM 924 O O . LEU A 1 117 ? -0.788 5.075 0.189 1.00 96.19 117 LEU A O 1
ATOM 928 N N . THR A 1 118 ? -0.119 3.678 -1.430 1.0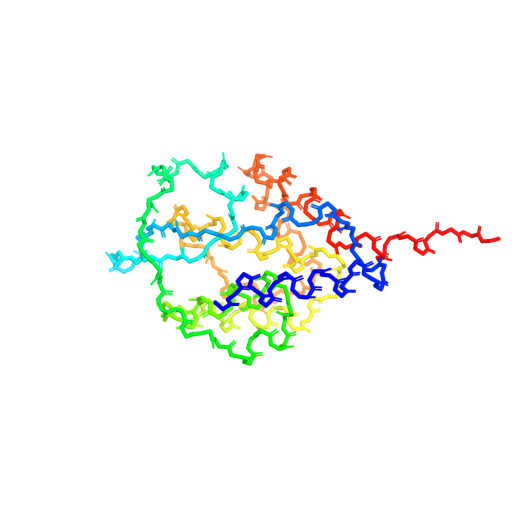0 96.25 118 THR A N 1
ATOM 929 C CA . THR A 1 118 ? -0.705 2.466 -0.836 1.00 96.25 118 THR A CA 1
ATOM 930 C C . THR A 1 118 ? -0.201 2.229 0.586 1.00 96.25 118 THR A C 1
ATOM 932 O O . THR A 1 118 ? -1.006 2.048 1.499 1.00 96.25 118 THR A O 1
ATOM 935 N N . LEU A 1 119 ? 1.119 2.230 0.799 1.00 96.50 119 LEU A N 1
ATOM 936 C CA . LEU A 1 119 ? 1.689 1.988 2.126 1.00 96.50 119 LEU A CA 1
ATOM 937 C C . LEU A 1 119 ? 1.376 3.120 3.110 1.00 96.50 119 LEU A C 1
ATOM 939 O O . LEU A 1 119 ? 1.100 2.839 4.276 1.00 96.50 119 LEU A O 1
ATOM 943 N N . LEU A 1 120 ? 1.370 4.374 2.649 1.00 95.38 120 LEU A N 1
ATOM 944 C CA . LEU A 1 120 ? 0.980 5.523 3.465 1.00 95.38 120 LEU A CA 1
ATOM 945 C C . LEU A 1 120 ? -0.476 5.411 3.938 1.00 95.38 120 LEU A C 1
ATOM 947 O O . LEU A 1 120 ? -0.732 5.522 5.135 1.00 95.38 120 LEU A O 1
ATOM 951 N N . CYS A 1 121 ? -1.414 5.125 3.032 1.00 94.00 121 CYS A N 1
ATOM 952 C CA . CYS A 1 121 ? -2.824 4.943 3.382 1.00 94.00 121 CYS A CA 1
ATOM 953 C C . CYS A 1 121 ? -3.012 3.821 4.400 1.00 94.00 121 CYS A C 1
ATOM 955 O O . CYS A 1 121 ? -3.727 3.975 5.388 1.00 94.00 121 CYS A O 1
ATOM 957 N N . TRP A 1 122 ? -2.347 2.689 4.176 1.00 93.56 122 TRP A N 1
ATOM 958 C CA . TRP A 1 122 ? -2.444 1.539 5.067 1.00 93.56 122 TRP A CA 1
ATOM 959 C C . TRP A 1 122 ? -1.889 1.850 6.458 1.00 93.56 122 TRP A C 1
ATOM 961 O O . TRP A 1 122 ? -2.507 1.504 7.463 1.00 93.56 122 TRP A O 1
ATOM 971 N N . TYR A 1 123 ? -0.754 2.550 6.521 1.00 93.69 123 TYR A N 1
ATOM 972 C CA . TYR A 1 123 ? -0.162 3.005 7.773 1.00 93.69 123 TYR A CA 1
ATOM 973 C C . TYR A 1 123 ? -1.100 3.938 8.542 1.00 93.69 123 TYR A C 1
ATOM 975 O O . TYR A 1 123 ? -1.302 3.764 9.744 1.00 93.69 123 TYR A O 1
ATOM 983 N N . GLU A 1 124 ? -1.695 4.919 7.867 1.00 91.69 124 GLU A N 1
ATOM 984 C CA . GLU A 1 124 ? -2.596 5.872 8.513 1.00 91.69 124 GLU A CA 1
ATOM 985 C C . GLU A 1 124 ? -3.874 5.190 9.020 1.00 91.69 124 GLU A C 1
ATOM 987 O O . GLU A 1 124 ? -4.273 5.434 10.160 1.00 91.69 124 GLU A O 1
ATOM 992 N N . LEU A 1 125 ? -4.438 4.238 8.265 1.00 90.31 125 LEU A N 1
ATOM 993 C CA . LEU A 1 125 ? -5.556 3.405 8.724 1.00 90.31 125 LEU A CA 1
ATOM 994 C C . LEU A 1 125 ? -5.225 2.618 9.995 1.00 90.31 125 LEU A C 1
ATOM 996 O O . LEU A 1 125 ? -5.997 2.651 10.954 1.00 90.31 125 LEU A O 1
ATOM 1000 N N . VAL A 1 126 ? -4.074 1.938 10.013 1.00 90.25 126 VAL A N 1
ATOM 1001 C CA . VAL A 1 126 ? -3.624 1.137 11.163 1.00 90.25 126 VAL A CA 1
ATOM 10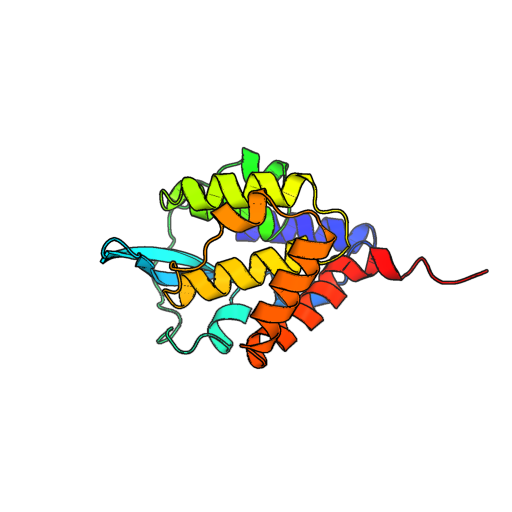02 C C . VAL A 1 126 ? -3.463 1.995 12.412 1.00 90.25 126 VAL A C 1
ATOM 1004 O O . VAL A 1 126 ? -3.794 1.556 13.509 1.00 90.25 126 VAL A O 1
ATOM 1007 N N . ASN A 1 127 ? -3.018 3.238 12.246 1.00 88.50 127 ASN A N 1
ATOM 1008 C CA . ASN A 1 127 ? -2.807 4.168 13.350 1.00 88.50 127 ASN A CA 1
ATOM 1009 C C . ASN A 1 127 ? -4.042 5.020 13.689 1.00 88.50 127 ASN A C 1
ATOM 1011 O O . ASN A 1 127 ? -3.918 6.003 14.419 1.00 88.50 127 ASN A O 1
ATOM 1015 N N . GLY A 1 128 ? -5.224 4.662 13.174 1.00 84.31 128 GLY A N 1
ATOM 1016 C CA . GLY A 1 128 ? -6.482 5.362 13.451 1.00 84.31 128 GLY A CA 1
ATOM 1017 C C . GLY A 1 128 ? -6.563 6.772 12.851 1.00 84.31 128 GLY A C 1
ATOM 1018 O O . GLY A 1 128 ? -7.436 7.551 13.226 1.00 84.31 128 GLY A O 1
ATOM 1019 N N . ARG A 1 129 ? -5.671 7.116 11.915 1.00 81.19 129 ARG A N 1
ATOM 1020 C CA . ARG A 1 129 ? -5.575 8.432 11.265 1.00 81.19 129 ARG A CA 1
ATOM 1021 C C . ARG A 1 129 ? -6.449 8.471 10.015 1.00 81.19 129 ARG A C 1
ATOM 1023 O O . ARG A 1 129 ? -5.979 8.458 8.882 1.00 81.19 129 ARG A O 1
ATOM 1030 N N . GLN A 1 130 ? -7.756 8.438 10.246 1.00 75.12 130 GLN A N 1
ATOM 1031 C CA . GLN A 1 130 ? -8.785 8.457 9.197 1.00 75.12 130 GLN A CA 1
ATOM 1032 C C . GLN A 1 130 ? -9.259 9.876 8.850 1.00 75.12 130 GLN A C 1
ATOM 1034 O O . GLN A 1 130 ? -10.143 10.048 8.018 1.00 75.12 130 GLN A O 1
ATOM 1039 N N . ASP A 1 131 ? -8.652 10.889 9.467 1.00 64.62 131 ASP A N 1
ATOM 1040 C CA . ASP A 1 131 ? -8.868 12.319 9.237 1.00 64.62 131 ASP A CA 1
ATOM 1041 C C . ASP A 1 131 ? -8.206 12.840 7.953 1.00 64.62 131 ASP A C 1
ATOM 1043 O O . ASP A 1 131 ? -8.438 13.977 7.537 1.00 64.62 131 ASP A O 1
ATOM 1047 N N . CYS A 1 132 ? -7.378 12.025 7.300 1.00 65.12 132 CYS A N 1
ATOM 1048 C CA . CYS A 1 132 ? -6.766 12.395 6.038 1.00 65.12 132 CYS A CA 1
ATOM 1049 C C . CYS A 1 132 ? -7.838 12.611 4.962 1.00 65.12 132 CYS A C 1
ATOM 1051 O O . CYS A 1 132 ? -8.654 11.739 4.675 1.00 65.12 132 CYS A O 1
ATOM 1053 N N . ASN A 1 133 ? -7.835 13.805 4.361 1.00 69.06 133 ASN A N 1
ATOM 1054 C CA . ASN A 1 133 ? -8.763 14.190 3.301 1.00 69.06 133 ASN A CA 1
ATOM 1055 C C . ASN A 1 133 ? -8.412 13.483 1.979 1.00 69.06 133 ASN A C 1
ATOM 1057 O O . ASN A 1 133 ? -7.959 14.112 1.024 1.00 69.06 133 ASN A O 1
ATOM 1061 N N . TRP A 1 134 ? -8.603 12.165 1.933 1.00 74.75 134 TRP A N 1
ATOM 1062 C CA . TRP A 1 134 ? -8.356 11.324 0.760 1.00 74.75 134 TRP A CA 1
ATOM 1063 C C . TRP A 1 134 ? -9.197 11.755 -0.443 1.00 74.75 134 TRP A C 1
ATOM 1065 O O . TRP A 1 134 ? -8.737 11.682 -1.578 1.00 74.75 134 TRP A O 1
ATOM 1075 N N . GLN A 1 135 ? -10.394 12.293 -0.190 1.00 73.88 135 GLN A N 1
ATOM 1076 C CA . GLN A 1 135 ? -11.247 12.878 -1.224 1.00 73.88 135 GLN A CA 1
ATOM 1077 C C . GLN A 1 135 ? -10.582 14.085 -1.901 1.00 73.88 135 GLN A C 1
ATOM 1079 O O . GLN A 1 135 ? -10.756 14.290 -3.098 1.00 73.88 135 GLN A O 1
ATOM 1084 N N . GLY A 1 136 ? -9.762 14.844 -1.169 1.00 81.75 136 GLY A N 1
ATOM 1085 C CA . GLY A 1 136 ? -8.984 15.950 -1.722 1.00 81.75 136 GLY A CA 1
ATOM 1086 C C . GLY A 1 136 ? -7.897 15.513 -2.708 1.00 81.75 136 GLY A C 1
ATOM 1087 O O . GLY A 1 136 ? -7.517 16.308 -3.560 1.00 81.75 136 GLY A O 1
ATOM 1088 N N . LEU A 1 137 ? -7.421 14.261 -2.651 1.00 86.56 137 LEU A N 1
ATOM 1089 C CA . LEU A 1 137 ? -6.430 13.758 -3.613 1.00 86.56 137 LEU A CA 1
ATOM 1090 C C . LEU A 1 137 ? -7.007 13.603 -5.015 1.00 86.56 137 LEU A C 1
ATOM 1092 O O . LEU A 1 137 ? -6.290 13.779 -5.992 1.00 86.56 137 LEU A O 1
ATOM 1096 N N . VAL A 1 138 ? -8.302 13.310 -5.113 1.00 88.75 138 VAL A N 1
ATOM 1097 C CA . VAL A 1 138 ? -8.990 13.048 -6.381 1.00 88.75 138 VAL A CA 1
ATOM 1098 C C . VAL A 1 138 ? -8.946 14.253 -7.325 1.00 88.75 138 VAL A C 1
ATOM 1100 O O . VAL A 1 138 ? -8.965 14.091 -8.544 1.00 88.75 138 VAL A O 1
ATOM 1103 N N . THR A 1 139 ? -8.879 15.465 -6.773 1.00 90.94 139 THR A N 1
ATOM 1104 C CA . THR A 1 139 ? -8.803 16.707 -7.552 1.00 90.94 139 THR A CA 1
ATOM 1105 C C . THR A 1 139 ? -7.382 17.083 -7.967 1.00 90.94 139 THR A C 1
ATOM 1107 O O . THR A 1 139 ? -7.215 18.019 -8.744 1.00 90.94 139 THR A O 1
ATOM 1110 N N . LEU A 1 140 ? -6.368 16.394 -7.437 1.00 93.62 140 LEU A N 1
ATOM 1111 C CA . LEU A 1 140 ? -4.963 16.697 -7.683 1.00 93.62 140 LEU A CA 1
ATOM 1112 C C . LEU A 1 140 ? -4.458 15.988 -8.938 1.00 93.62 140 LEU A C 1
ATOM 1114 O O . LEU A 1 140 ? -4.769 14.821 -9.187 1.00 93.62 140 LEU A O 1
ATOM 1118 N N . ASN A 1 141 ? -3.598 16.662 -9.696 1.00 94.25 141 ASN A N 1
ATOM 1119 C CA . ASN A 1 141 ? -2.822 15.999 -10.737 1.00 94.25 141 ASN A CA 1
ATOM 1120 C C . ASN A 1 141 ? -1.692 15.144 -10.129 1.00 94.25 141 ASN A C 1
ATOM 1122 O O . ASN A 1 141 ? -1.361 15.251 -8.951 1.00 94.25 141 ASN A O 1
ATOM 1126 N N . GLU A 1 142 ? -1.072 14.289 -10.942 1.00 95.50 142 GLU A N 1
ATOM 1127 C CA . GLU A 1 142 ? -0.028 13.362 -10.485 1.00 95.50 142 GLU A CA 1
ATOM 1128 C C . GLU A 1 142 ? 1.134 14.048 -9.746 1.00 95.50 142 GLU A C 1
ATOM 1130 O O . GLU A 1 142 ? 1.560 13.573 -8.694 1.00 95.50 142 GLU A O 1
ATOM 1135 N N . ARG A 1 143 ? 1.608 15.199 -10.237 1.00 96.25 143 ARG A N 1
ATOM 1136 C CA . ARG A 1 143 ? 2.710 15.939 -9.606 1.00 96.25 143 ARG A CA 1
ATOM 1137 C C . ARG A 1 143 ? 2.318 16.469 -8.227 1.00 96.25 143 ARG A C 1
ATOM 1139 O O . ARG A 1 143 ? 3.132 16.469 -7.306 1.00 96.25 143 ARG A O 1
ATOM 1146 N N . GLU A 1 144 ? 1.080 16.925 -8.086 1.00 95.94 144 GLU A N 1
ATOM 1147 C CA . GLU A 1 144 ? 0.528 17.380 -6.810 1.00 95.94 144 GLU A CA 1
ATOM 1148 C C . GLU A 1 144 ? 0.342 16.216 -5.830 1.00 95.94 144 GLU A C 1
ATOM 1150 O O . GLU A 1 144 ? 0.681 16.361 -4.657 1.00 95.94 144 GLU A O 1
ATOM 1155 N N . VAL A 1 145 ? -0.108 15.047 -6.304 1.00 95.56 145 VAL A N 1
ATOM 1156 C CA . VAL A 1 145 ? -0.169 13.820 -5.490 1.00 9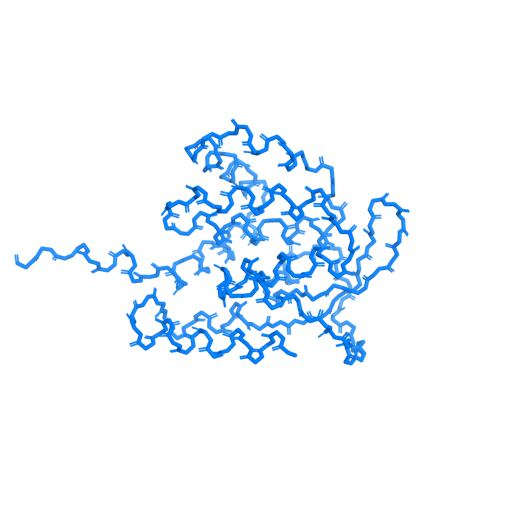5.56 145 VAL A CA 1
ATOM 1157 C C . VAL A 1 145 ? 1.229 13.415 -5.022 1.00 95.56 145 VAL A C 1
ATOM 1159 O O . VAL A 1 145 ? 1.410 13.136 -3.840 1.00 95.56 145 VAL A O 1
ATOM 1162 N N . SER A 1 146 ? 2.226 13.442 -5.907 1.00 96.44 146 SER A N 1
ATOM 1163 C CA . SER A 1 146 ? 3.626 13.157 -5.567 1.00 96.44 146 SER A CA 1
ATOM 1164 C C . SER A 1 146 ? 4.146 14.094 -4.467 1.00 96.44 146 SER A C 1
ATOM 1166 O O . SER A 1 146 ? 4.638 13.642 -3.429 1.00 96.44 146 SER A O 1
ATOM 1168 N N . GLY A 1 147 ? 3.920 15.407 -4.613 1.00 96.06 147 GLY A N 1
ATOM 1169 C CA . GLY A 1 147 ? 4.263 16.395 -3.586 1.00 96.06 147 GLY A CA 1
ATOM 1170 C C . GLY A 1 147 ? 3.522 16.179 -2.261 1.00 96.06 147 GLY A C 1
ATOM 1171 O O . GLY A 1 147 ? 4.117 16.302 -1.188 1.00 96.06 147 GLY A O 1
ATOM 1172 N N . TRP A 1 148 ? 2.242 15.809 -2.319 1.00 94.56 148 TRP A N 1
ATOM 1173 C CA . TRP A 1 148 ? 1.441 15.501 -1.137 1.00 94.56 148 TRP A CA 1
ATOM 1174 C C . TRP A 1 148 ? 1.957 14.258 -0.399 1.00 94.56 148 TRP A C 1
ATOM 1176 O O . TRP A 1 148 ? 2.142 14.303 0.820 1.00 94.56 148 TRP A O 1
ATOM 1186 N N . VAL A 1 149 ? 2.256 13.175 -1.125 1.00 95.38 149 VAL A N 1
ATOM 1187 C CA . VAL A 1 149 ? 2.812 11.934 -0.563 1.00 95.38 149 VAL A CA 1
ATOM 1188 C C . VAL A 1 149 ? 4.162 12.212 0.092 1.00 95.38 149 VAL A C 1
ATOM 1190 O O . VAL A 1 149 ? 4.368 11.827 1.242 1.00 95.38 149 VAL A O 1
ATOM 1193 N N . ALA A 1 150 ? 5.056 12.942 -0.578 1.00 95.69 150 ALA A N 1
ATOM 1194 C CA . ALA A 1 150 ? 6.351 13.321 -0.016 1.00 95.69 150 ALA A CA 1
ATOM 1195 C C . ALA A 1 150 ? 6.200 14.172 1.258 1.00 95.69 150 ALA A C 1
ATOM 1197 O O . ALA A 1 150 ? 6.857 13.914 2.271 1.00 95.69 150 ALA A O 1
ATOM 1198 N N . SER A 1 151 ? 5.286 15.150 1.244 1.00 94.19 151 SER A N 1
ATOM 1199 C CA . SER A 1 151 ? 4.996 15.989 2.410 1.00 94.19 151 SER A CA 1
ATOM 1200 C C . SER A 1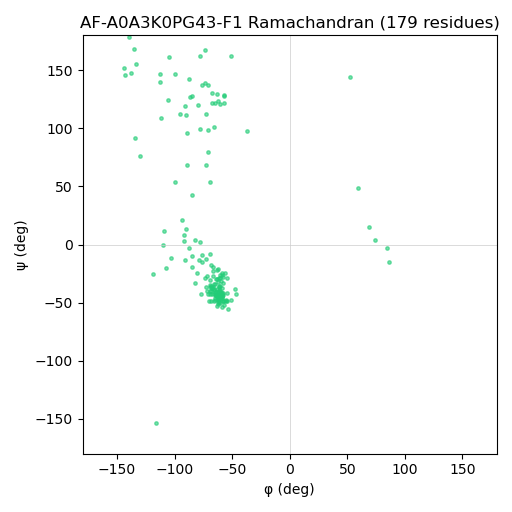 151 ? 4.476 15.165 3.590 1.00 94.19 151 SER A C 1
ATOM 1202 O O . SER A 1 151 ? 4.908 15.377 4.725 1.00 94.19 151 SER A O 1
ATOM 1204 N N . ARG A 1 152 ? 3.613 14.174 3.344 1.00 92.69 152 ARG A N 1
ATOM 1205 C CA . ARG A 1 152 ? 3.114 13.268 4.385 1.00 92.69 152 ARG A CA 1
ATOM 1206 C C . ARG A 1 152 ? 4.187 12.321 4.901 1.00 92.69 152 ARG A C 1
ATOM 1208 O O . ARG A 1 152 ? 4.371 12.233 6.111 1.00 92.69 152 ARG A O 1
ATOM 1215 N N . LEU A 1 153 ? 4.936 11.659 4.022 1.00 94.81 153 LEU A N 1
ATOM 1216 C CA . LEU A 1 153 ? 5.982 10.719 4.432 1.00 94.81 153 LEU A CA 1
ATOM 1217 C C . LEU A 1 153 ? 7.111 11.405 5.213 1.00 94.81 153 LEU A C 1
ATOM 1219 O O . LEU A 1 153 ? 7.672 10.790 6.117 1.00 94.81 153 LEU A O 1
ATOM 1223 N N . SER A 1 154 ? 7.400 12.685 4.948 1.00 94.88 154 SER A N 1
ATOM 1224 C CA . SER A 1 154 ? 8.392 13.439 5.731 1.00 94.88 154 SER A CA 1
ATOM 1225 C C . SER A 1 154 ? 8.020 13.593 7.215 1.00 94.88 154 SER A C 1
ATOM 1227 O O . SER A 1 154 ? 8.900 13.766 8.056 1.00 94.88 154 SER A O 1
ATOM 1229 N N . GLN A 1 155 ? 6.735 13.449 7.561 1.00 93.00 155 GLN A N 1
ATOM 1230 C CA . GLN A 1 155 ? 6.244 13.456 8.945 1.00 93.00 155 GLN A CA 1
ATOM 1231 C C . GLN A 1 155 ? 6.470 12.110 9.655 1.00 93.00 155 GLN A C 1
ATOM 1233 O O . GLN A 1 155 ? 6.368 12.038 10.879 1.00 93.00 155 GLN A O 1
ATOM 1238 N N . TYR A 1 156 ? 6.806 11.048 8.911 1.00 93.31 156 TYR A N 1
ATOM 1239 C CA . TYR A 1 156 ? 6.950 9.684 9.418 1.00 93.31 156 TYR A CA 1
ATOM 1240 C C . TYR A 1 156 ? 8.286 9.056 8.969 1.00 93.31 156 TYR A C 1
ATOM 1242 O O . TYR A 1 156 ? 8.297 8.184 8.098 1.00 93.31 156 TYR A O 1
ATOM 1250 N N . PRO A 1 157 ? 9.435 9.423 9.573 1.00 93.25 157 PRO A N 1
ATOM 1251 C CA . PRO A 1 157 ? 10.755 8.995 9.090 1.00 93.25 157 PRO A CA 1
ATOM 1252 C C . PRO A 1 157 ? 10.961 7.474 9.017 1.00 93.25 157 PRO A C 1
ATOM 1254 O O . PRO A 1 157 ? 11.668 6.986 8.137 1.00 93.25 157 PRO A O 1
ATOM 1257 N N . LEU A 1 158 ? 10.353 6.712 9.933 1.00 94.31 158 LEU A N 1
ATOM 1258 C CA . LEU A 1 158 ? 10.427 5.247 9.915 1.00 94.31 158 LEU A CA 1
ATOM 1259 C C . LEU A 1 158 ? 9.612 4.649 8.762 1.00 94.31 158 LEU A C 1
ATOM 1261 O O . LEU A 1 158 ? 10.105 3.764 8.068 1.00 94.31 158 LEU A O 1
ATOM 1265 N N . LEU A 1 159 ? 8.403 5.167 8.524 1.00 95.75 159 LEU A N 1
ATOM 1266 C CA . LEU A 1 159 ? 7.581 4.765 7.385 1.00 95.75 159 LEU A CA 1
ATOM 1267 C C . LEU A 1 159 ? 8.258 5.140 6.066 1.00 95.75 159 LEU A C 1
ATOM 1269 O O . LEU A 1 159 ? 8.297 4.310 5.167 1.00 95.75 159 LEU A O 1
ATOM 1273 N N . TYR A 1 160 ? 8.829 6.346 5.972 1.00 96.44 160 TYR A N 1
ATOM 1274 C CA . TYR A 1 160 ? 9.553 6.801 4.785 1.00 96.44 160 TYR A CA 1
ATOM 1275 C C . TYR A 1 160 ? 10.600 5.771 4.349 1.00 96.44 160 TYR A C 1
ATOM 1277 O O . TYR A 1 160 ? 10.618 5.382 3.190 1.00 96.44 160 TYR A O 1
ATOM 1285 N N . ARG A 1 161 ? 11.417 5.256 5.282 1.00 95.44 161 ARG A N 1
ATOM 1286 C CA . ARG A 1 161 ? 12.431 4.229 4.976 1.00 95.44 161 ARG A CA 1
ATOM 1287 C C . ARG A 1 161 ? 11.817 2.925 4.467 1.00 95.44 161 ARG A C 1
ATOM 1289 O O . ARG A 1 161 ? 12.302 2.365 3.493 1.00 95.44 161 ARG A O 1
ATOM 1296 N N . VAL A 1 162 ? 10.742 2.455 5.105 1.00 95.88 162 VAL A N 1
ATOM 1297 C CA . VAL A 1 162 ? 10.039 1.232 4.679 1.00 95.88 162 VAL A CA 1
ATOM 1298 C C . VAL A 1 162 ? 9.467 1.388 3.270 1.00 95.88 162 VAL A C 1
ATOM 1300 O O . VAL A 1 162 ? 9.539 0.444 2.482 1.00 95.88 162 VAL A O 1
ATOM 1303 N N . VAL A 1 163 ? 8.906 2.560 2.962 1.00 96.75 163 VAL A N 1
ATOM 1304 C CA . VAL A 1 163 ? 8.340 2.893 1.650 1.00 96.75 163 VAL A CA 1
ATOM 1305 C C . VAL A 1 163 ? 9.429 3.001 0.590 1.00 96.75 163 VAL A C 1
ATOM 1307 O O . VAL A 1 163 ? 9.299 2.379 -0.458 1.00 96.75 163 VAL A O 1
ATOM 1310 N N . ASP A 1 164 ? 10.503 3.734 0.871 1.00 95.69 164 ASP A N 1
ATOM 1311 C CA . ASP A 1 164 ? 11.622 3.940 -0.051 1.00 95.69 164 ASP A CA 1
ATOM 1312 C C . ASP A 1 164 ? 12.255 2.603 -0.469 1.00 95.69 164 ASP A C 1
ATOM 1314 O O . ASP A 1 164 ? 12.358 2.294 -1.658 1.00 95.69 164 ASP A O 1
ATOM 1318 N N . GLU A 1 165 ? 12.558 1.734 0.501 1.00 95.38 165 GLU A N 1
ATOM 1319 C CA . GLU A 1 165 ? 13.093 0.401 0.215 1.00 95.38 165 GLU A CA 1
ATOM 1320 C C . GLU A 1 165 ? 12.084 -0.486 -0.530 1.00 95.38 165 GLU A C 1
ATOM 1322 O O . GLU A 1 165 ? 12.460 -1.206 -1.462 1.00 95.38 165 GLU A O 1
ATOM 1327 N N . TYR A 1 166 ? 10.799 -0.435 -0.155 1.00 95.75 166 TYR A N 1
ATOM 1328 C CA . TYR A 1 166 ? 9.757 -1.188 -0.852 1.00 95.75 166 TYR A CA 1
ATOM 1329 C C . TYR A 1 166 ? 9.697 -0.801 -2.322 1.00 95.75 166 TYR A C 1
ATOM 1331 O O . TYR A 1 166 ? 9.778 -1.671 -3.189 1.00 95.75 166 TYR A O 1
ATOM 1339 N N . VAL A 1 167 ? 9.568 0.498 -2.590 1.00 95.19 167 VAL A N 1
ATOM 1340 C CA . VAL A 1 167 ? 9.471 1.054 -3.935 1.00 95.19 167 VAL A CA 1
ATOM 1341 C C . VAL A 1 167 ? 10.709 0.677 -4.734 1.00 95.19 167 VAL A C 1
ATOM 1343 O O . VAL A 1 167 ? 10.568 0.179 -5.851 1.00 95.19 167 VAL A O 1
ATOM 1346 N N . PHE A 1 168 ? 11.898 0.787 -4.133 1.00 94.00 168 PHE A N 1
ATOM 1347 C CA . PHE A 1 168 ? 13.144 0.395 -4.778 1.00 94.00 168 PHE A CA 1
ATOM 1348 C C . PHE A 1 168 ? 13.128 -1.051 -5.276 1.00 94.00 168 PHE A C 1
ATOM 1350 O O . PHE A 1 168 ? 13.472 -1.319 -6.427 1.00 94.00 168 PHE A O 1
ATOM 1357 N N . PHE A 1 169 ? 12.700 -2.005 -4.448 1.00 93.81 169 PHE A N 1
ATOM 1358 C CA . PHE A 1 169 ? 12.692 -3.412 -4.849 1.00 93.81 169 PHE A CA 1
ATOM 1359 C C . PHE A 1 169 ? 11.468 -3.807 -5.686 1.00 93.81 169 PHE A C 1
ATOM 1361 O O . PHE A 1 169 ? 11.571 -4.693 -6.540 1.00 93.81 169 PHE A O 1
ATOM 1368 N N . ALA A 1 170 ? 10.305 -3.205 -5.436 1.00 92.44 170 ALA A N 1
ATOM 1369 C CA . ALA A 1 170 ? 9.054 -3.494 -6.136 1.00 92.44 170 ALA A CA 1
ATOM 1370 C C . ALA A 1 170 ? 9.048 -2.940 -7.564 1.00 92.44 170 ALA A C 1
ATOM 1372 O O . ALA A 1 170 ? 8.537 -3.607 -8.461 1.00 92.44 170 ALA A O 1
ATOM 1373 N N . CYS A 1 171 ? 9.659 -1.770 -7.765 1.00 91.44 171 CYS A N 1
ATOM 1374 C CA . CYS A 1 171 ? 9.674 -1.037 -9.029 1.00 91.44 171 CYS A CA 1
ATOM 1375 C C . CYS A 1 171 ? 11.048 -1.033 -9.717 1.00 91.44 171 CYS A C 1
ATOM 1377 O O . CYS A 1 171 ? 11.239 -0.295 -10.681 1.00 91.44 171 CYS A O 1
ATOM 1379 N N . PHE A 1 172 ? 11.994 -1.858 -9.254 1.00 89.12 172 PHE A N 1
ATOM 1380 C CA . PHE A 1 172 ? 13.374 -1.908 -9.751 1.00 89.12 172 PHE A CA 1
ATOM 1381 C C . PHE A 1 172 ? 13.481 -1.929 -11.285 1.00 89.12 172 PHE A C 1
ATOM 1383 O O . PHE A 1 172 ? 14.298 -1.212 -11.864 1.00 89.12 172 PHE A O 1
ATOM 1390 N N . GLY A 1 173 ? 12.628 -2.720 -11.945 1.00 85.12 173 GLY A N 1
ATOM 1391 C CA . GLY A 1 173 ? 12.631 -2.891 -13.398 1.00 85.12 173 GLY A CA 1
ATOM 1392 C C . GLY A 1 173 ? 12.377 -1.608 -14.186 1.00 85.12 173 GLY A C 1
ATOM 1393 O O . GLY A 1 173 ? 12.858 -1.476 -15.307 1.00 85.12 173 GLY A O 1
ATOM 1394 N N . PHE A 1 174 ? 11.676 -0.635 -13.596 1.00 84.12 174 PHE A N 1
ATOM 1395 C CA . PHE A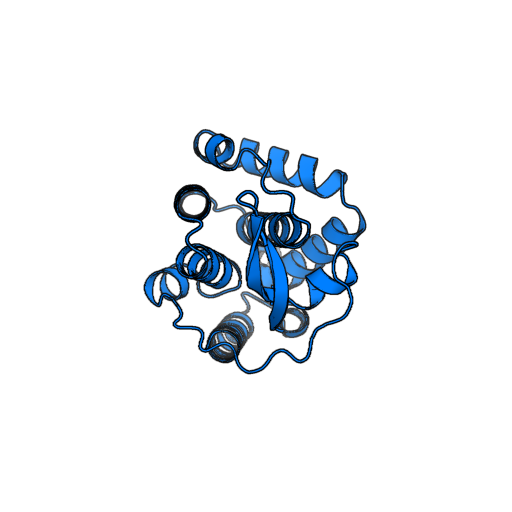 1 174 ? 11.381 0.647 -14.241 1.00 84.12 174 PHE A CA 1
ATOM 1396 C C . PHE A 1 174 ? 12.578 1.601 -14.261 1.00 84.12 174 PHE A C 1
ATOM 1398 O O . PHE A 1 174 ? 12.565 2.583 -14.996 1.00 84.12 174 PHE A O 1
ATOM 1405 N N . TRP A 1 175 ? 13.610 1.334 -13.460 1.00 76.62 175 TRP A N 1
ATOM 1406 C CA . TRP A 1 175 ? 14.800 2.182 -13.371 1.00 76.62 175 TRP A CA 1
ATOM 1407 C C . TRP A 1 175 ? 16.025 1.538 -14.027 1.00 76.62 175 TRP A C 1
ATOM 1409 O O . TRP A 1 175 ? 16.964 2.238 -14.413 1.00 76.62 175 TRP A O 1
ATOM 1419 N N . SER A 1 176 ? 16.003 0.213 -14.213 1.00 59.12 176 SER A N 1
ATOM 1420 C CA . SER A 1 176 ? 17.106 -0.552 -14.801 1.00 59.12 176 SER A CA 1
ATOM 1421 C C . SER A 1 176 ? 17.300 -0.367 -16.313 1.00 59.12 176 SER A C 1
ATOM 1423 O O . SER A 1 176 ? 18.357 -0.737 -16.814 1.00 59.12 176 SER A O 1
ATOM 1425 N N . GLU A 1 177 ? 16.357 0.241 -17.042 1.00 53.09 177 GLU A N 1
ATOM 1426 C CA . GLU A 1 177 ? 16.528 0.553 -18.479 1.00 53.09 177 GLU A CA 1
ATOM 1427 C C . GLU A 1 177 ? 17.401 1.798 -18.745 1.00 53.09 177 GLU A C 1
ATOM 1429 O O . GLU A 1 177 ? 17.671 2.148 -19.890 1.00 53.09 177 GLU A O 1
ATOM 1434 N N . SER A 1 178 ? 17.941 2.431 -17.700 1.00 47.00 178 SER A N 1
ATOM 1435 C CA . SER A 1 178 ? 18.866 3.570 -17.810 1.00 47.00 178 SER A CA 1
ATOM 1436 C C . SER A 1 178 ? 20.329 3.135 -18.007 1.00 47.00 178 SER A C 1
ATOM 1438 O O . SER A 1 178 ? 21.225 3.671 -17.359 1.00 47.00 178 SER A O 1
ATOM 1440 N N . THR A 1 179 ? 20.605 2.138 -18.851 1.00 39.69 179 THR A N 1
ATOM 1441 C CA . THR A 1 179 ? 21.983 1.856 -19.300 1.00 39.69 179 THR A CA 1
ATOM 1442 C C . THR A 1 179 ? 22.089 2.178 -20.789 1.00 39.69 179 THR A C 1
ATOM 1444 O O . THR A 1 179 ? 21.504 1.456 -21.594 1.00 39.69 179 THR A O 1
ATOM 1447 N N . PRO A 1 180 ? 22.799 3.254 -21.189 1.00 44.38 180 PRO A N 1
ATOM 1448 C CA . PRO A 1 180 ? 23.164 3.422 -22.586 1.00 44.38 180 PRO A CA 1
ATOM 1449 C C . PRO A 1 180 ? 24.118 2.280 -22.948 1.00 44.38 180 PRO A C 1
ATOM 1451 O O . PRO A 1 180 ? 25.136 2.094 -22.274 1.00 44.38 180 PRO A O 1
ATOM 1454 N N . GLY A 1 181 ? 23.740 1.495 -23.956 1.00 42.28 181 GLY A N 1
ATOM 1455 C CA . GLY A 1 181 ? 24.662 0.601 -24.659 1.00 42.28 181 GLY A CA 1
ATOM 1456 C C . GLY A 1 181 ? 25.664 1.371 -25.508 1.00 42.28 181 GLY A C 1
ATOM 1457 O O . GLY A 1 181 ? 25.404 2.561 -25.805 1.00 42.28 181 GLY A O 1
#

Sequence (181 aa):
MYQRWLNDHTRLAVRYGISTRKTHQWHTLTTTGITLADGRQVTMVVPSCLLSVSPTVREPGNEGTVSVLADISSLRAYPQLPGILLSECIRLRLDGLHDGLEQVFRYLREPGLRESLTLLCWYELVNGRQDCNWQGLVTLNEREVSGWVASRLSQYPLLYRVVDEYVFFACFGFWSESTPG

Nearest PDB structures (foldseek):
  8p7d-assembly1_B  TM=2.894E-01  e=6.958E+00  Homo sapiens

Solvent-accessible surface area (backbone atoms only — not comparable to full-atom values): 10324 Å² total; per-residue (Å²): 105,65,59,61,52,37,50,54,43,49,52,49,33,34,74,70,46,36,20,44,81,69,35,58,68,60,59,38,68,42,54,43,79,31,52,44,95,88,68,52,77,45,79,42,81,41,47,50,65,51,52,83,66,38,93,71,64,81,70,78,59,90,69,69,87,73,87,67,77,70,45,63,65,39,34,69,78,30,60,49,71,56,7,51,53,40,21,47,22,59,72,71,67,36,56,70,60,30,55,27,50,54,60,42,54,73,69,56,74,63,85,39,51,56,58,41,49,40,54,52,54,53,48,30,48,62,60,53,50,70,82,63,64,55,67,62,52,57,79,46,54,65,70,54,47,52,53,50,49,53,60,55,36,70,77,34,68,65,54,38,52,56,41,51,54,45,30,50,27,51,38,36,36,81,60,66,76,79,62,88,129

Foldseek 3Di:
DQLVLQVVVQVVCCVVLQFHPVLVLQSDKAWFWFAEPVRDIDIFIHRPLLQVQAPPTDDRPPPDDDPQPFDVVLCVVPVHLRSSLLRRCVVVVVVVLNVLLVLLVVQDPPQLLNLLVSLLVRNCRRNNNPVPPSVVSNPDHNVVSVVVSVVSVVVRVSSVVVSVVSSCRNRVSVVVVPDDD

pLDDT: mean 86.46, std 13.44, range [39.69, 97.19]

Radius of gyration: 15.81 Å; Cα contacts (8 Å, |Δi|>4): 216; chains: 1; bounding box: 42×35×45 Å